Protein AF-A0A951K7J9-F1 (afdb_monomer)

Mean predicted aligned error: 12.43 Å

pLDDT: mean 80.99, std 15.05, range [50.03, 98.56]

Nearest PDB structures (foldseek):
  1fnj-assembly1_A  TM=4.658E-01  e=1.181E+00  Bacillus subtilis
  8c8w-assembly1_A  TM=3.234E-01  e=4.940E+00  Priestia megaterium
  3lyb-assembly1_B  TM=4.086E-01  e=9.521E+00  Klebsiella pneumoniae subsp. pneumoniae NTUH-K2044

Solvent-accessible surface area (backbone atoms only — not comparable to full-atom values): 12895 Å² total; per-residue (Å²): 123,82,70,84,75,58,68,72,57,51,58,49,50,75,43,50,90,77,49,52,76,68,55,50,40,48,53,55,34,52,46,40,74,63,44,50,49,75,66,64,48,40,76,70,41,97,60,61,68,69,58,52,50,62,62,41,67,84,67,80,75,52,72,66,37,52,51,52,43,56,71,58,47,68,76,65,75,66,79,55,71,62,60,60,50,50,49,50,53,47,51,52,47,51,53,55,56,73,61,52,59,61,51,73,46,57,52,57,66,62,52,36,50,49,53,51,51,44,39,75,68,65,51,78,63,91,80,62,53,43,40,37,37,38,42,30,80,65,94,66,82,60,89,72,63,65,31,68,73,49,75,43,63,77,87,31,59,78,48,77,50,68,59,72,89,79,84,86,64,88,81,78,87,45,96,70,10,42,33,34,41,36,50,68,84,57,100,52,45,68,58,46,50,50,53,50,51,52,53,52,50,62,75,66,52,73,73,88,80,72,87,124

Foldseek 3Di:
DQQDDPPVLVVLLVCQVVDDPVSVLVSLQSSVQSLDDLVRSCVSHVDDSVVSCVSNVPPDHDPVSVVVCVVPPPCPPPPPPVVVVVVVVVVVVVVVVVLWPKDKDLDLVVLLVVVVVCCVQPHVDPPWLWAWEFEAQPPDDDQPPSCVSNVHDSRSHDDYDYDYPDPPDDDPHRVGGMIMTTTDGDPCRVVSVVVVVVVVCVVPPPPPPPPD

Structure (mmCIF, N/CA/C/O backbone):
data_AF-A0A951K7J9-F1
#
_entry.id   AF-A0A951K7J9-F1
#
loop_
_atom_site.group_PDB
_atom_site.id
_atom_site.type_symbol
_atom_site.label_atom_id
_atom_site.label_alt_id
_atom_site.label_comp_id
_atom_site.label_asym_id
_atom_site.label_entity_id
_atom_site.label_seq_id
_atom_site.pdbx_PDB_ins_code
_atom_site.Cartn_x
_atom_site.Cartn_y
_atom_site.Cartn_z
_atom_site.occupancy
_atom_site.B_iso_or_equiv
_atom_site.auth_seq_id
_atom_site.auth_comp_id
_atom_site.auth_asym_id
_atom_site.auth_atom_id
_atom_site.pdbx_PDB_model_num
ATOM 1 N N . MET A 1 1 ? -26.788 10.519 15.829 1.00 85.50 1 MET A N 1
ATOM 2 C CA . MET A 1 1 ? -26.167 11.039 17.060 1.00 85.50 1 MET A CA 1
ATOM 3 C C . MET A 1 1 ? -24.917 10.227 17.355 1.00 85.50 1 MET A C 1
ATOM 5 O O . MET A 1 1 ? -24.951 9.011 17.159 1.00 85.50 1 MET A O 1
ATOM 9 N N . ARG A 1 2 ? -23.816 10.895 17.704 1.00 91.62 2 ARG A N 1
ATOM 10 C CA . ARG A 1 2 ? -22.570 10.252 18.141 1.00 91.62 2 ARG A CA 1
ATOM 11 C C . ARG A 1 2 ? -22.800 9.657 19.540 1.00 91.62 2 ARG A C 1
ATOM 13 O O . ARG A 1 2 ? -23.500 10.309 20.309 1.00 91.62 2 ARG A O 1
ATOM 20 N N . PRO A 1 3 ? -22.282 8.460 19.869 1.00 95.56 3 PRO A N 1
ATOM 21 C CA . PRO A 1 3 ? -22.349 7.959 21.240 1.00 95.56 3 PRO A CA 1
ATOM 22 C C . PRO A 1 3 ? -21.554 8.891 22.157 1.00 95.56 3 PRO A C 1
ATOM 24 O O . PRO A 1 3 ? -20.468 9.326 21.768 1.00 95.56 3 PRO A O 1
ATOM 27 N N . GLU A 1 4 ? -22.063 9.183 23.348 1.00 97.50 4 GLU A N 1
ATOM 28 C CA . GLU A 1 4 ? -21.303 9.938 24.344 1.00 97.50 4 GLU A CA 1
ATOM 29 C C . GLU A 1 4 ? -20.137 9.089 24.861 1.00 97.50 4 GLU A C 1
ATOM 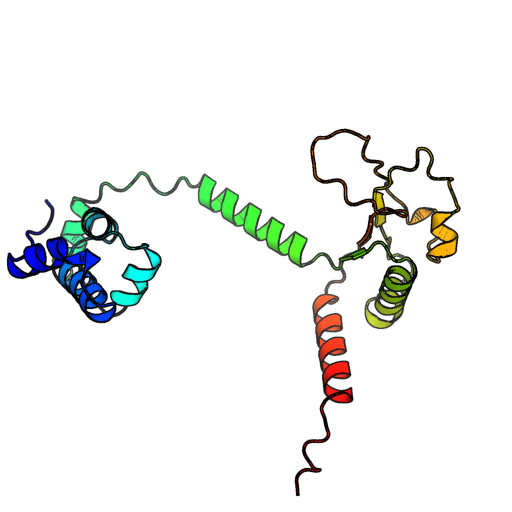31 O O . GLU A 1 4 ? -20.258 7.873 25.038 1.00 97.50 4 GLU A O 1
ATOM 36 N N . ALA A 1 5 ? -18.974 9.720 25.009 1.00 97.38 5 ALA A N 1
ATOM 37 C CA . ALA A 1 5 ? -17.807 9.081 25.596 1.00 97.38 5 ALA A CA 1
ATOM 38 C C . ALA A 1 5 ? -17.832 9.300 27.117 1.00 97.38 5 ALA A C 1
ATOM 40 O O . ALA A 1 5 ? -18.128 10.417 27.543 1.00 97.38 5 ALA A O 1
ATOM 41 N N . PRO A 1 6 ? -17.504 8.279 27.923 1.00 97.94 6 PRO A N 1
ATOM 42 C CA . PRO A 1 6 ? -17.323 8.448 29.359 1.00 97.94 6 PRO A CA 1
ATOM 43 C C . PRO A 1 6 ? -16.247 9.504 29.689 1.00 97.94 6 PRO A C 1
ATOM 45 O O . PRO A 1 6 ? -15.291 9.630 28.912 1.00 97.94 6 PRO A O 1
ATOM 48 N N . PRO A 1 7 ? -16.355 10.234 30.816 1.00 97.94 7 PRO A N 1
ATOM 49 C CA . PRO A 1 7 ? -15.405 11.286 31.196 1.00 97.94 7 PRO A CA 1
ATOM 50 C C . PRO A 1 7 ? -13.942 10.829 31.198 1.00 97.94 7 PRO A C 1
ATOM 52 O O . PRO A 1 7 ? -13.084 11.497 30.633 1.00 97.94 7 PRO A O 1
ATOM 55 N N . GLU A 1 8 ? -13.659 9.631 31.708 1.00 97.81 8 GLU A N 1
ATOM 56 C CA . GLU A 1 8 ? -12.306 9.073 31.756 1.00 97.81 8 GLU A CA 1
ATOM 57 C C . GLU A 1 8 ? -11.680 8.890 30.364 1.00 97.81 8 GLU A C 1
ATOM 59 O O . GLU A 1 8 ? -10.461 8.975 30.185 1.00 97.81 8 GLU A O 1
ATOM 64 N N . LEU A 1 9 ? -12.516 8.652 29.349 1.00 97.88 9 LEU A N 1
ATOM 65 C CA . LEU A 1 9 ? -12.076 8.514 27.969 1.00 97.88 9 LEU A CA 1
ATOM 66 C C . LEU A 1 9 ? -11.835 9.882 27.326 1.00 97.88 9 LEU A C 1
ATOM 68 O O . LEU A 1 9 ? -10.935 10.000 26.496 1.00 97.88 9 LEU A O 1
ATOM 72 N N . LEU A 1 10 ? -12.600 10.904 27.721 1.00 97.81 10 LEU A N 1
ATOM 73 C CA . LEU A 1 10 ? -12.364 12.291 27.316 1.00 97.81 10 LEU A CA 1
ATOM 74 C C . LEU A 1 10 ? -11.025 12.791 27.875 1.00 97.81 10 LEU A C 1
ATOM 76 O O . LEU A 1 10 ? -10.190 13.245 27.095 1.00 97.81 10 LEU A O 1
ATOM 80 N N . ASP A 1 11 ? -10.748 12.557 29.159 1.00 97.69 11 ASP A N 1
ATOM 81 C CA . ASP A 1 11 ? -9.464 12.897 29.791 1.00 97.69 11 ASP A CA 1
ATOM 82 C C . ASP A 1 11 ? -8.273 12.202 29.104 1.00 97.69 11 ASP A C 1
ATOM 84 O O . ASP A 1 11 ? -7.165 12.740 28.996 1.00 97.69 11 ASP A O 1
ATOM 88 N N . ALA A 1 12 ? -8.470 10.965 28.635 1.00 97.94 12 ALA A N 1
ATOM 89 C CA . ALA A 1 12 ? -7.452 10.238 27.881 1.00 97.94 12 ALA A CA 1
ATOM 90 C C . ALA A 1 12 ? -7.243 10.817 26.469 1.00 97.94 12 ALA A C 1
ATOM 92 O O . ALA A 1 12 ? -6.109 10.860 25.984 1.00 97.94 12 ALA A O 1
ATOM 93 N N . ILE A 1 13 ? -8.309 11.279 25.808 1.00 97.88 13 ILE A N 1
ATOM 94 C CA . ILE A 1 13 ? -8.232 11.966 24.509 1.00 97.88 13 ILE A CA 1
ATOM 95 C C . ILE A 1 13 ? -7.491 13.299 24.652 1.00 97.88 13 ILE A C 1
ATOM 97 O O . ILE A 1 13 ? -6.624 13.597 23.832 1.00 97.88 13 ILE A O 1
ATOM 101 N N . GLU A 1 14 ? -7.757 14.071 25.704 1.00 98.00 14 GLU A N 1
ATOM 102 C CA . GLU A 1 14 ? -7.061 15.339 25.961 1.00 98.00 14 GLU A CA 1
ATOM 103 C C . GLU A 1 14 ? -5.554 15.135 26.168 1.00 98.00 14 GLU A C 1
ATOM 105 O O . GLU A 1 14 ? -4.728 15.889 25.651 1.00 98.00 14 GLU A O 1
ATOM 110 N N . ARG A 1 15 ? -5.170 14.044 26.838 1.00 97.69 15 ARG A N 1
ATOM 111 C CA . ARG A 1 15 ? -3.764 13.681 27.083 1.00 97.69 15 ARG A CA 1
ATOM 112 C C . ARG A 1 15 ? -3.112 12.887 25.945 1.00 97.69 15 ARG A C 1
ATOM 114 O O . ARG A 1 15 ? -2.007 12.371 26.114 1.00 97.69 15 ARG A O 1
ATOM 121 N N . TRP A 1 16 ? -3.729 12.802 24.765 1.00 97.75 16 TRP A N 1
ATOM 122 C CA . TRP A 1 16 ? -3.286 11.938 23.658 1.00 97.75 16 TRP A CA 1
ATOM 123 C C . TRP A 1 16 ? -1.789 12.040 23.310 1.00 97.75 16 TRP A C 1
ATOM 125 O O . TRP A 1 16 ? -1.134 11.031 23.015 1.00 97.75 16 TRP A O 1
ATOM 135 N N . ALA A 1 17 ? -1.233 13.254 23.346 1.00 97.62 17 ALA A N 1
ATOM 136 C CA . ALA A 1 17 ? 0.157 13.524 22.985 1.00 97.62 17 ALA A CA 1
ATOM 137 C C . ALA A 1 17 ? 1.170 12.825 23.908 1.00 97.62 17 ALA A C 1
ATOM 139 O O . ALA A 1 17 ? 2.217 12.397 23.423 1.00 97.62 17 ALA A O 1
ATOM 140 N N . VAL A 1 18 ? 0.838 12.645 25.189 1.00 97.88 18 VAL A N 1
ATOM 141 C CA . VAL A 1 18 ? 1.732 12.040 26.193 1.00 97.88 18 VAL A CA 1
ATOM 142 C C . VAL A 1 18 ? 1.479 10.548 26.408 1.00 97.88 18 VAL A C 1
ATOM 144 O O . VAL A 1 18 ? 2.311 9.874 27.006 1.00 97.88 18 VAL A O 1
ATOM 147 N N . LEU A 1 19 ? 0.370 10.014 25.887 1.00 97.81 19 LEU A N 1
ATOM 148 C CA . LEU A 1 19 ? 0.066 8.588 25.978 1.00 97.81 19 LEU A CA 1
ATOM 149 C C . LEU A 1 19 ? 1.100 7.736 25.232 1.00 97.81 19 LEU A C 1
ATOM 151 O O . LEU A 1 19 ? 1.482 8.025 24.090 1.00 97.81 19 LEU A O 1
ATOM 155 N N . SER A 1 20 ? 1.473 6.618 25.847 1.00 98.12 20 SER A N 1
ATOM 156 C CA . SER A 1 20 ? 2.253 5.558 25.220 1.00 98.12 20 SER A CA 1
ATOM 157 C C . SER A 1 20 ? 1.501 4.933 24.040 1.00 98.12 20 SER A C 1
ATOM 159 O O . SER A 1 20 ? 0.283 5.050 23.878 1.00 98.12 20 SER A O 1
ATOM 161 N N . ARG A 1 21 ? 2.222 4.186 23.197 1.00 97.44 21 ARG A N 1
ATOM 162 C CA . ARG A 1 21 ? 1.617 3.482 22.055 1.00 97.44 21 ARG A CA 1
ATOM 163 C C . ARG A 1 21 ? 0.504 2.511 22.478 1.00 97.44 21 ARG A C 1
ATOM 165 O O . ARG A 1 21 ? -0.459 2.357 21.728 1.00 97.44 21 ARG A O 1
ATOM 172 N N . SER A 1 22 ? 0.650 1.851 23.630 1.00 97.88 22 SER A N 1
ATOM 173 C CA . SER A 1 22 ? -0.336 0.886 24.133 1.00 97.88 22 SER A CA 1
ATOM 174 C C . SER A 1 22 ? -1.603 1.588 24.625 1.00 97.88 22 SER A C 1
ATOM 176 O O . SER A 1 22 ? -2.702 1.223 24.216 1.00 97.88 22 SER A O 1
ATOM 178 N N . GLU A 1 23 ? -1.456 2.662 25.403 1.00 98.19 23 GLU A N 1
ATOM 179 C CA . GLU A 1 23 ? -2.586 3.465 25.894 1.00 98.19 23 GLU A CA 1
ATOM 180 C C . GLU A 1 23 ? -3.369 4.096 24.740 1.00 98.19 23 GLU A C 1
ATOM 182 O O . GLU A 1 23 ? -4.596 4.027 24.702 1.00 98.19 23 GLU A O 1
ATOM 187 N N . ARG A 1 24 ? -2.666 4.618 23.726 1.00 98.44 24 ARG A N 1
ATOM 188 C CA . ARG A 1 24 ? -3.292 5.117 22.492 1.00 98.44 24 ARG A CA 1
ATOM 189 C C . ARG A 1 24 ? -4.133 4.051 21.793 1.00 98.44 24 ARG A C 1
ATOM 191 O O . ARG A 1 24 ? -5.222 4.347 21.296 1.00 98.44 24 ARG A O 1
ATOM 198 N N . ALA A 1 25 ? -3.629 2.816 21.744 1.00 98.31 25 ALA A N 1
ATOM 199 C CA . ALA A 1 25 ? -4.376 1.704 21.178 1.00 98.31 25 ALA A CA 1
ATOM 200 C C . ALA A 1 25 ? -5.637 1.411 21.994 1.00 98.31 25 ALA A C 1
ATOM 202 O O . ALA A 1 25 ? -6.698 1.208 21.402 1.00 98.31 25 ALA A O 1
ATOM 203 N N . GLU A 1 26 ? -5.547 1.447 23.324 1.00 98.31 26 GLU A N 1
ATOM 204 C CA . GLU A 1 26 ? -6.689 1.178 24.193 1.00 98.31 26 GLU A CA 1
ATOM 205 C C . GLU A 1 26 ? -7.771 2.256 24.107 1.00 98.31 26 GLU A C 1
ATOM 207 O O . GLU A 1 26 ? -8.940 1.910 23.974 1.00 98.31 26 GLU A O 1
ATOM 212 N N . VAL A 1 27 ? -7.405 3.539 24.029 1.00 98.50 27 VAL A N 1
ATOM 213 C CA . VAL A 1 27 ? -8.360 4.633 23.760 1.00 98.50 27 VAL A CA 1
ATOM 214 C C . VAL A 1 27 ? -9.104 4.395 22.442 1.00 98.50 27 VAL A C 1
ATOM 216 O O . VAL A 1 27 ? -10.334 4.462 22.384 1.00 98.50 27 VAL A O 1
ATOM 219 N N . GLY A 1 28 ? -8.380 4.037 21.375 1.00 98.31 28 GLY A N 1
ATOM 220 C CA . GLY A 1 28 ? -8.991 3.711 20.084 1.00 98.31 28 GLY A CA 1
ATOM 221 C C . GLY A 1 28 ? -9.949 2.514 20.156 1.00 98.31 28 GLY A C 1
ATOM 222 O O . GLY A 1 28 ? -11.027 2.545 19.555 1.00 98.31 28 GLY A O 1
ATOM 223 N N . ARG A 1 29 ? -9.587 1.471 20.914 1.00 98.56 29 ARG A N 1
ATOM 224 C CA . ARG A 1 29 ? -10.440 0.296 21.151 1.00 98.56 29 ARG A CA 1
ATOM 225 C C . ARG A 1 29 ? -11.673 0.642 21.980 1.00 98.56 29 ARG A C 1
ATOM 227 O O . ARG A 1 29 ? -12.766 0.218 21.612 1.00 98.56 29 ARG A O 1
ATOM 234 N N . ALA A 1 30 ? -11.522 1.423 23.046 1.00 98.38 30 ALA A N 1
ATOM 235 C CA . ALA A 1 30 ? -12.613 1.866 23.906 1.00 98.38 30 ALA A CA 1
ATOM 236 C C . ALA A 1 30 ? -13.659 2.657 23.108 1.00 98.38 30 ALA A C 1
ATOM 238 O O . ALA A 1 30 ? -14.828 2.272 23.082 1.00 98.38 30 ALA A O 1
ATOM 239 N N . LEU A 1 31 ? -13.232 3.658 22.328 1.00 98.31 31 LEU A N 1
ATOM 240 C CA . LEU A 1 31 ? -14.126 4.404 21.433 1.00 98.31 31 LEU A CA 1
ATOM 241 C C . LEU A 1 31 ? -14.840 3.482 20.438 1.00 98.31 31 LEU A C 1
ATOM 243 O O . LEU A 1 31 ? -16.033 3.631 20.161 1.00 98.31 31 LEU A O 1
ATOM 247 N N . ARG A 1 32 ? -14.130 2.480 19.910 1.00 98.31 32 ARG A N 1
ATOM 248 C CA . ARG A 1 32 ? -14.739 1.512 19.002 1.00 98.31 32 ARG A CA 1
ATOM 249 C C . ARG A 1 32 ? -15.789 0.642 19.695 1.00 98.31 32 ARG A C 1
ATOM 251 O O . ARG A 1 32 ? -16.834 0.415 19.087 1.00 98.31 32 ARG A O 1
ATOM 258 N N . ARG A 1 33 ? -15.550 0.188 20.930 1.00 98.25 33 ARG A N 1
ATOM 259 C CA . ARG A 1 33 ? -16.518 -0.584 21.737 1.00 98.25 33 ARG A CA 1
ATOM 260 C C . ARG A 1 33 ? -17.778 0.221 22.056 1.00 98.25 33 ARG A C 1
ATOM 262 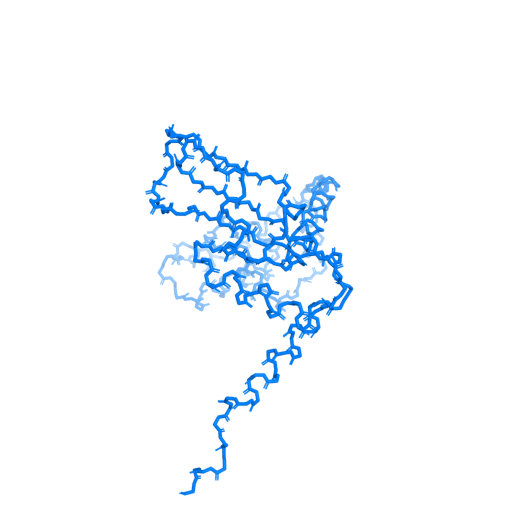O O . ARG A 1 33 ? -18.847 -0.372 22.110 1.00 98.25 33 ARG A O 1
ATOM 269 N N . LEU A 1 34 ? -17.682 1.549 22.153 1.00 97.94 34 LEU A N 1
ATOM 270 C CA . LEU A 1 34 ? -18.835 2.459 22.269 1.00 97.94 34 LEU A CA 1
ATOM 271 C C . LEU A 1 34 ? -19.628 2.615 20.958 1.00 97.94 34 LEU A C 1
ATOM 273 O O . LEU A 1 34 ? -20.643 3.305 20.907 1.00 97.94 34 LEU A O 1
ATOM 277 N N . GLY A 1 35 ? -19.178 1.994 19.865 1.00 97.94 35 GLY A N 1
ATOM 278 C CA . GLY A 1 35 ? -19.852 2.050 18.574 1.00 97.94 35 GLY A CA 1
ATOM 279 C C . GLY A 1 35 ? -19.477 3.264 17.729 1.00 97.94 35 GLY A C 1
ATOM 280 O O . GLY A 1 35 ? -20.223 3.601 16.809 1.00 97.94 35 GLY A O 1
ATOM 281 N N . TRP A 1 36 ? -18.342 3.920 17.990 1.00 98.06 36 TRP A N 1
ATOM 282 C CA . TRP A 1 36 ? -17.834 4.995 17.133 1.00 98.06 36 TRP A CA 1
ATOM 283 C C . TRP A 1 36 ? -17.289 4.435 15.810 1.00 98.06 36 TRP A C 1
ATOM 285 O O . TRP A 1 36 ? -16.725 3.337 15.742 1.00 98.06 36 TRP A O 1
ATOM 295 N N . THR A 1 37 ? -17.454 5.181 14.722 1.00 97.19 37 THR A N 1
ATOM 296 C CA . THR A 1 37 ? -16.858 4.879 13.416 1.00 97.19 37 THR A CA 1
ATOM 297 C C . THR A 1 37 ? -15.387 5.280 13.386 1.00 97.19 37 THR A C 1
ATOM 299 O O . THR A 1 37 ? -14.951 6.161 14.117 1.00 97.19 37 THR A O 1
ATOM 302 N N . TYR A 1 38 ? -14.598 4.698 12.480 1.00 97.62 38 TYR A N 1
ATOM 303 C CA . TYR A 1 38 ? -13.207 5.134 12.306 1.00 97.62 38 TYR A CA 1
ATOM 304 C C . TYR A 1 38 ? -13.077 6.596 11.857 1.00 97.62 38 TYR A C 1
ATOM 306 O O . TYR A 1 38 ? -12.021 7.178 12.057 1.00 97.62 38 TYR A O 1
ATOM 314 N N . GLY A 1 39 ? -14.101 7.175 11.220 1.00 95.88 39 GLY A N 1
ATOM 315 C CA . GLY A 1 39 ? -14.122 8.605 10.897 1.00 95.88 39 GLY A CA 1
ATOM 316 C C . GLY A 1 39 ? -14.228 9.441 12.168 1.00 95.88 39 GLY A C 1
ATOM 317 O O . GLY A 1 39 ? -13.311 10.193 12.469 1.00 95.88 39 GLY A O 1
ATOM 318 N N . GLU A 1 40 ? -15.267 9.180 12.965 1.00 96.88 40 GLU A N 1
ATOM 319 C CA . GLU A 1 40 ? -15.512 9.854 14.249 1.00 96.88 40 GLU A CA 1
ATOM 320 C C . GLU A 1 40 ? -14.329 9.700 15.217 1.00 96.88 40 GLU A C 1
ATOM 322 O O . GLU A 1 40 ? -13.980 10.637 15.922 1.00 96.88 40 GLU A O 1
ATOM 327 N N . ILE A 1 41 ? -13.678 8.533 15.262 1.00 98.12 41 ILE A N 1
ATOM 328 C CA . ILE A 1 41 ? -12.489 8.334 16.105 1.00 98.12 41 ILE A CA 1
ATOM 329 C C . ILE A 1 41 ? -11.330 9.223 15.626 1.00 98.12 41 ILE A C 1
ATOM 331 O O . ILE A 1 41 ? -10.651 9.839 16.436 1.00 98.12 41 ILE A O 1
ATOM 335 N N . ARG A 1 42 ? -11.110 9.339 14.311 1.00 97.81 42 ARG A N 1
ATOM 336 C CA . ARG A 1 42 ? -10.018 10.158 13.753 1.00 97.81 42 ARG A CA 1
ATOM 337 C C . ARG A 1 42 ? -10.212 11.657 13.934 1.00 97.81 42 ARG A C 1
ATOM 339 O O . ARG A 1 42 ? -9.235 12.392 13.862 1.00 97.81 42 ARG A O 1
ATOM 346 N N . GLU A 1 43 ? -11.450 12.096 14.112 1.00 96.88 43 GLU A N 1
ATOM 347 C CA . GLU A 1 43 ? -11.760 13.495 14.411 1.00 96.88 43 GLU A CA 1
ATOM 348 C C . GLU A 1 43 ? -11.305 13.891 15.818 1.00 96.88 43 GLU A C 1
ATOM 350 O O . GLU A 1 43 ? -10.984 15.053 16.031 1.00 96.88 43 GLU A O 1
ATOM 355 N N . VAL A 1 44 ? -11.251 12.942 16.764 1.00 97.75 44 VAL A N 1
ATOM 356 C CA . VAL A 1 44 ? -10.825 13.214 18.151 1.00 97.75 44 VAL A CA 1
ATOM 357 C C . VAL A 1 44 ? -9.394 12.788 18.442 1.00 97.75 44 VAL A C 1
ATOM 359 O O . VAL A 1 44 ? -8.737 13.409 19.266 1.00 97.75 44 VAL A O 1
ATOM 362 N N . ILE A 1 45 ? -8.885 11.753 17.767 1.00 97.44 45 ILE A N 1
ATOM 363 C CA . ILE A 1 45 ? -7.505 11.294 17.935 1.00 97.44 45 ILE A CA 1
ATOM 364 C C . ILE A 1 45 ? -6.769 11.290 16.595 1.00 97.44 45 ILE A C 1
ATOM 366 O O . ILE A 1 45 ? -7.197 10.676 15.614 1.00 97.44 45 ILE A O 1
ATOM 370 N N . ALA A 1 46 ? -5.622 11.969 16.547 1.00 96.62 46 ALA A N 1
ATOM 371 C CA . ALA A 1 46 ? -4.820 12.129 15.337 1.00 96.62 46 ALA A CA 1
ATOM 372 C C . ALA A 1 46 ? -4.069 10.831 14.987 1.00 96.62 46 ALA A C 1
ATOM 374 O O . ALA A 1 46 ? -2.885 10.665 15.286 1.00 96.62 46 ALA A O 1
ATOM 375 N N . VAL A 1 47 ? -4.767 9.882 14.357 1.00 97.56 47 VAL A N 1
ATOM 376 C CA . VAL A 1 47 ? -4.210 8.580 13.970 1.00 97.56 47 VAL A CA 1
ATOM 377 C C . VAL A 1 47 ? -4.618 8.179 12.538 1.00 97.56 47 VAL A C 1
ATOM 379 O O . VAL A 1 47 ? -5.752 8.424 12.104 1.00 97.56 47 VAL A O 1
ATOM 382 N N . PRO A 1 48 ? -3.725 7.547 11.749 1.00 97.81 48 PRO A N 1
ATOM 383 C CA . PRO A 1 48 ? -4.093 7.012 10.442 1.00 97.81 48 PRO A CA 1
ATOM 384 C C . PRO A 1 48 ? -5.165 5.918 10.538 1.00 97.81 48 PRO A C 1
ATOM 386 O O . PRO A 1 48 ? -5.140 5.062 11.423 1.00 97.81 48 PRO A O 1
ATOM 389 N N . LYS A 1 49 ? -6.079 5.876 9.558 1.00 97.19 49 LYS A N 1
ATOM 390 C CA . LYS A 1 49 ? -7.166 4.879 9.504 1.00 97.19 49 LYS A CA 1
ATOM 391 C C . LYS A 1 49 ? -6.659 3.429 9.532 1.00 97.19 49 LYS A C 1
ATOM 393 O O . LYS A 1 49 ? -7.290 2.587 10.161 1.00 97.19 49 LYS A O 1
ATOM 398 N N . GLY A 1 50 ? -5.540 3.139 8.860 1.00 96.06 50 GLY A N 1
ATOM 399 C CA . GLY A 1 50 ? -4.948 1.794 8.836 1.00 96.06 50 GLY A CA 1
ATOM 400 C C . GLY A 1 50 ? -4.528 1.309 10.225 1.00 96.06 50 GLY A C 1
ATOM 401 O O . GLY A 1 50 ? -4.771 0.159 10.576 1.00 96.06 50 GLY A O 1
ATOM 402 N N . THR A 1 51 ? -3.996 2.213 11.049 1.00 97.94 51 THR A N 1
ATOM 403 C CA . THR A 1 51 ? -3.606 1.924 12.431 1.00 97.94 51 THR A CA 1
ATOM 404 C C . THR A 1 51 ? -4.823 1.595 13.300 1.00 97.94 51 THR A C 1
ATOM 406 O O . THR A 1 51 ? -4.813 0.575 13.985 1.00 97.94 51 THR A O 1
ATOM 409 N N . LEU A 1 52 ? -5.909 2.379 13.208 1.00 98.31 52 LEU A N 1
ATOM 410 C CA . LEU A 1 52 ? -7.169 2.076 13.908 1.00 98.31 52 LEU A CA 1
ATOM 411 C C . LEU A 1 52 ? -7.766 0.734 13.487 1.00 98.31 52 LEU A C 1
ATOM 413 O O . LEU A 1 52 ? -8.239 -0.019 14.336 1.00 98.31 52 LEU A O 1
ATOM 417 N N . ALA A 1 53 ? -7.735 0.427 12.188 1.00 97.56 53 ALA A N 1
ATOM 418 C CA . ALA A 1 53 ? -8.204 -0.857 11.677 1.00 97.56 53 ALA A CA 1
ATOM 419 C C . ALA A 1 53 ? -7.401 -2.024 12.276 1.00 97.56 53 ALA A C 1
ATOM 421 O O . ALA A 1 53 ? -7.990 -3.040 12.633 1.00 97.56 53 ALA A O 1
ATOM 422 N N . GLY A 1 54 ? -6.085 -1.850 12.446 1.00 97.94 54 GLY A N 1
ATOM 423 C CA . GLY A 1 54 ? -5.230 -2.807 13.147 1.00 97.94 54 GLY A CA 1
ATOM 424 C C . GLY A 1 54 ? -5.617 -2.980 14.618 1.00 97.94 54 GLY A C 1
ATOM 425 O O . GLY A 1 54 ? -5.848 -4.101 15.058 1.00 97.94 54 GLY A O 1
ATOM 426 N N . TRP A 1 55 ? -5.750 -1.885 15.374 1.00 98.38 55 TRP A N 1
ATOM 427 C CA . TRP A 1 55 ? -6.089 -1.934 16.806 1.00 98.38 55 TRP A CA 1
ATOM 428 C C . TRP A 1 55 ? -7.470 -2.522 17.094 1.00 98.38 55 TRP A C 1
ATOM 430 O O . TRP A 1 55 ? -7.655 -3.191 18.109 1.00 98.38 55 TRP A O 1
ATOM 440 N N . CYS A 1 56 ? -8.430 -2.266 16.206 1.00 98.25 56 CYS A N 1
ATOM 441 C CA . CYS A 1 56 ? -9.834 -2.626 16.376 1.00 98.25 56 CYS A CA 1
ATOM 442 C C . CYS A 1 56 ? -10.233 -3.922 15.656 1.00 98.25 56 CYS A C 1
ATOM 444 O O . CYS A 1 56 ? -11.429 -4.190 15.542 1.00 98.25 56 CYS A O 1
ATOM 446 N N . ARG A 1 57 ? -9.273 -4.695 15.127 1.00 97.88 57 ARG A N 1
ATOM 447 C CA . ARG A 1 57 ? -9.539 -5.872 14.279 1.00 97.88 57 ARG A CA 1
ATOM 448 C C . ARG A 1 57 ? -10.433 -6.916 14.955 1.00 97.88 57 ARG A C 1
ATOM 450 O O . ARG A 1 57 ? -11.239 -7.548 14.282 1.00 97.88 57 ARG A O 1
ATOM 457 N N . GLU A 1 58 ? -10.293 -7.080 16.265 1.00 97.94 58 GLU A N 1
ATOM 458 C CA . GLU A 1 58 ? -10.976 -8.117 17.050 1.00 97.94 58 GLU A CA 1
ATOM 459 C C . GLU A 1 58 ? -12.282 -7.631 17.699 1.00 97.94 58 GLU A C 1
ATOM 461 O O . GLU A 1 58 ? -13.049 -8.429 18.234 1.00 97.94 58 GLU A O 1
ATOM 466 N N . ILE A 1 59 ? -12.579 -6.328 17.631 1.00 97.94 59 ILE A N 1
ATOM 467 C CA . ILE A 1 59 ? -13.761 -5.751 18.278 1.00 97.94 59 ILE A CA 1
ATOM 468 C C . ILE A 1 59 ? -14.992 -5.999 17.411 1.00 97.94 59 ILE A C 1
ATOM 470 O O . ILE A 1 59 ? -15.156 -5.405 16.340 1.00 97.94 59 ILE A O 1
ATOM 474 N N . ARG A 1 60 ? -15.895 -6.845 17.911 1.00 97.94 60 ARG A N 1
ATOM 475 C CA . ARG A 1 60 ? -17.221 -7.054 17.324 1.00 97.94 60 ARG A CA 1
ATOM 476 C C . ARG A 1 60 ? -18.176 -5.977 17.830 1.00 97.94 60 ARG A C 1
ATOM 478 O O . ARG A 1 60 ? -18.306 -5.781 19.032 1.00 97.94 60 ARG A O 1
ATOM 485 N N . LEU A 1 61 ? -18.833 -5.284 16.904 1.00 97.69 61 LEU A N 1
ATOM 486 C CA . LEU A 1 61 ? -19.912 -4.359 17.240 1.00 97.69 61 LEU A CA 1
ATOM 487 C C . LEU A 1 61 ? -21.228 -5.110 17.416 1.00 97.69 61 LEU A C 1
ATOM 489 O O . LEU A 1 61 ? -21.480 -6.089 16.709 1.00 97.69 61 LEU A O 1
ATOM 493 N N . THR A 1 62 ? -22.092 -4.602 18.287 1.00 97.88 62 THR A N 1
ATOM 494 C CA . THR A 1 62 ? -23.457 -5.117 18.424 1.00 97.88 62 THR A CA 1
ATOM 495 C C . THR A 1 62 ? -24.312 -4.741 17.207 1.00 97.88 62 THR A C 1
ATOM 497 O O . THR A 1 62 ? -24.016 -3.786 16.477 1.00 97.88 62 THR A O 1
ATOM 500 N N . GLY A 1 63 ? -25.404 -5.478 16.978 1.00 96.62 63 GLY A N 1
ATOM 501 C CA . GLY A 1 63 ? -26.349 -5.175 15.895 1.00 96.62 63 GLY A CA 1
ATOM 502 C C . GLY A 1 63 ? -26.924 -3.756 15.993 1.00 96.62 63 GLY A C 1
ATOM 503 O O . GLY A 1 63 ? -27.015 -3.051 14.986 1.00 96.62 63 GLY A O 1
ATOM 504 N N . GLU A 1 64 ? -27.212 -3.298 17.212 1.00 97.06 64 GLU A N 1
ATOM 505 C CA . GLU A 1 64 ? -27.700 -1.944 17.497 1.00 97.06 64 GLU A CA 1
ATOM 506 C C . GLU A 1 64 ? -26.673 -0.868 17.147 1.00 97.06 64 GLU A C 1
ATOM 508 O O . GLU A 1 64 ? -27.013 0.126 16.502 1.00 97.06 64 GLU A O 1
ATOM 513 N N . GLN A 1 65 ? -25.401 -1.083 17.495 1.00 97.31 65 GLN A N 1
ATOM 514 C CA . GLN A 1 65 ? -24.312 -0.172 17.143 1.00 97.31 65 GLN A CA 1
ATOM 515 C C . GLN A 1 65 ? -24.124 -0.089 15.630 1.00 97.31 65 GLN A C 1
ATOM 517 O O . GLN A 1 65 ? -23.974 1.004 15.083 1.00 97.31 65 GLN A O 1
ATOM 522 N N . ILE A 1 66 ? -24.178 -1.227 14.930 1.00 96.19 66 ILE A N 1
ATOM 523 C CA . ILE A 1 66 ? -24.112 -1.269 13.465 1.00 96.19 66 ILE A CA 1
ATOM 524 C C . ILE A 1 66 ? -25.286 -0.492 12.861 1.00 96.19 66 ILE A C 1
ATOM 526 O O . ILE A 1 66 ? -25.082 0.310 11.948 1.00 96.19 66 ILE A O 1
ATOM 530 N N . ALA A 1 67 ? -26.503 -0.689 13.372 1.00 94.06 67 ALA A N 1
ATOM 531 C CA . ALA A 1 67 ? -27.683 0.036 12.917 1.00 94.06 67 ALA A CA 1
ATOM 532 C C . ALA A 1 67 ? -27.564 1.547 13.190 1.00 94.06 67 ALA A C 1
ATOM 534 O O . ALA A 1 67 ? -27.845 2.354 12.305 1.00 94.06 67 ALA A O 1
ATOM 535 N N . ALA A 1 68 ? -27.074 1.947 14.367 1.00 95.00 68 ALA A N 1
ATOM 536 C CA . ALA A 1 68 ? -26.839 3.344 14.722 1.00 95.00 68 ALA A CA 1
ATOM 537 C C . ALA A 1 68 ? -25.772 4.000 13.832 1.00 95.00 68 ALA A C 1
ATOM 539 O O . ALA A 1 68 ? -25.956 5.139 13.399 1.00 95.00 68 ALA A O 1
ATOM 540 N N . ILE A 1 69 ? -24.686 3.281 13.521 1.00 95.38 69 ILE A N 1
ATOM 541 C CA . ILE A 1 69 ? -23.655 3.719 12.572 1.00 95.38 69 ILE A CA 1
ATOM 542 C C . ILE A 1 69 ? -24.271 3.908 11.188 1.00 95.38 69 ILE A C 1
ATOM 544 O O . ILE A 1 69 ? -24.063 4.955 10.583 1.00 95.38 69 ILE A O 1
ATOM 548 N N . LYS A 1 70 ? -25.049 2.938 10.693 1.00 92.44 70 LYS A N 1
ATOM 549 C CA . LYS A 1 70 ? -25.705 3.021 9.378 1.00 92.44 70 LYS A CA 1
ATOM 550 C C . LYS A 1 70 ? -26.682 4.191 9.282 1.00 92.44 70 LYS A C 1
ATOM 552 O O . LYS A 1 70 ? -26.712 4.852 8.256 1.00 92.44 70 LYS A O 1
ATOM 557 N N . ARG A 1 71 ? -27.455 4.463 10.339 1.00 92.81 71 ARG A N 1
ATOM 558 C CA . ARG A 1 71 ? -28.415 5.580 10.366 1.00 92.81 71 ARG A CA 1
ATOM 559 C C . ARG A 1 71 ? -27.735 6.946 10.277 1.00 92.81 71 ARG A C 1
ATOM 561 O O . ARG A 1 71 ? -28.269 7.838 9.632 1.00 92.81 71 ARG A O 1
ATOM 568 N N . ARG A 1 72 ? -26.587 7.126 10.943 1.00 93.56 72 ARG A N 1
ATOM 569 C CA . ARG A 1 72 ? -25.902 8.433 11.018 1.00 93.56 72 ARG A CA 1
ATOM 570 C C . ARG A 1 72 ? -24.811 8.631 9.977 1.00 93.56 72 ARG A C 1
ATOM 572 O O . ARG A 1 72 ? -24.524 9.760 9.597 1.00 93.56 72 ARG A O 1
ATOM 579 N N . THR A 1 73 ? -24.199 7.545 9.517 1.00 90.81 73 THR A N 1
ATOM 580 C CA . THR A 1 73 ? -23.303 7.605 8.371 1.00 90.81 73 THR A CA 1
ATOM 581 C C . THR A 1 73 ? -24.212 7.751 7.170 1.00 90.81 73 THR A C 1
ATOM 583 O O . THR A 1 73 ? -24.701 6.750 6.652 1.00 90.81 73 THR A O 1
ATOM 586 N N . VAL A 1 74 ? -24.479 8.997 6.763 1.00 77.12 74 VAL A N 1
ATOM 587 C CA . VAL A 1 74 ? -25.099 9.276 5.466 1.00 77.12 74 VAL A CA 1
ATOM 588 C C . VAL A 1 74 ? -24.360 8.395 4.482 1.00 77.12 74 VAL A C 1
ATOM 590 O O . VAL A 1 74 ? -23.129 8.471 4.423 1.00 77.12 74 VAL A O 1
ATOM 593 N N . THR A 1 75 ? -25.075 7.497 3.805 1.00 61.59 75 THR A N 1
ATOM 594 C CA . THR A 1 75 ? -24.506 6.653 2.763 1.00 61.59 75 THR A CA 1
ATOM 595 C C . THR A 1 75 ? -23.841 7.620 1.801 1.00 61.59 75 THR A C 1
ATOM 597 O O . THR A 1 75 ? -24.532 8.248 1.001 1.00 61.59 75 THR A O 1
ATOM 600 N N . GLN A 1 76 ? -22.527 7.847 1.941 1.00 60.12 76 GLN A N 1
ATOM 601 C CA . GLN A 1 76 ? -21.792 8.676 1.003 1.00 60.12 76 GLN A CA 1
ATOM 602 C C . GLN A 1 76 ? -22.102 8.026 -0.330 1.00 60.12 76 GLN A C 1
ATOM 604 O O . GLN A 1 76 ? -21.777 6.845 -0.496 1.00 60.12 76 GLN A O 1
ATOM 609 N N . ARG A 1 77 ? -22.869 8.745 -1.173 1.00 51.78 77 ARG A N 1
ATOM 610 C CA . ARG A 1 77 ? -23.380 8.284 -2.470 1.00 51.78 77 ARG A CA 1
ATOM 611 C C . ARG A 1 77 ? -22.313 7.387 -3.058 1.00 51.78 77 ARG A C 1
ATOM 613 O O . ARG A 1 77 ? -21.192 7.862 -3.236 1.00 51.78 77 ARG A O 1
ATOM 620 N N . GLY A 1 78 ? -22.647 6.097 -3.171 1.00 60.22 78 GLY A N 1
ATOM 621 C CA . GLY A 1 78 ? -21.668 5.014 -3.214 1.00 60.22 78 GLY A CA 1
ATOM 622 C C . GLY A 1 78 ? -20.463 5.389 -4.058 1.00 60.22 78 GLY A C 1
ATOM 623 O O . GLY A 1 78 ? -20.664 5.914 -5.152 1.00 60.22 78 GLY A O 1
ATOM 624 N N . VAL A 1 79 ? -19.257 5.152 -3.516 1.00 56.06 79 VAL A N 1
ATOM 625 C CA . VAL A 1 79 ? -17.951 5.281 -4.188 1.00 56.06 79 VAL A CA 1
ATOM 626 C C . VAL A 1 79 ? -18.178 5.244 -5.698 1.00 56.06 79 VAL A C 1
ATOM 628 O O . VAL A 1 79 ? -18.543 4.166 -6.185 1.00 56.06 79 VAL A O 1
ATOM 631 N N . PRO A 1 80 ? -18.103 6.393 -6.410 1.00 58.88 80 PRO A N 1
ATOM 632 C CA . PRO A 1 80 ? -18.606 6.487 -7.774 1.00 58.88 80 PRO A CA 1
ATOM 633 C C . PRO A 1 80 ? -18.091 5.293 -8.561 1.00 58.88 80 PRO A C 1
ATOM 635 O O . PRO A 1 80 ? -16.886 5.032 -8.503 1.00 58.88 80 PRO A O 1
ATOM 638 N N . ARG A 1 81 ? -18.973 4.534 -9.234 1.00 58.25 81 ARG A N 1
ATOM 639 C CA . ARG A 1 81 ? -18.613 3.304 -9.983 1.00 58.25 81 ARG A CA 1
ATOM 640 C C . ARG A 1 81 ? -17.341 3.491 -10.826 1.00 58.25 81 ARG A C 1
ATOM 642 O O . ARG A 1 81 ? -16.556 2.561 -11.001 1.00 58.25 81 ARG A O 1
ATOM 649 N N . ASP A 1 82 ? -17.113 4.720 -11.278 1.00 69.38 82 ASP A N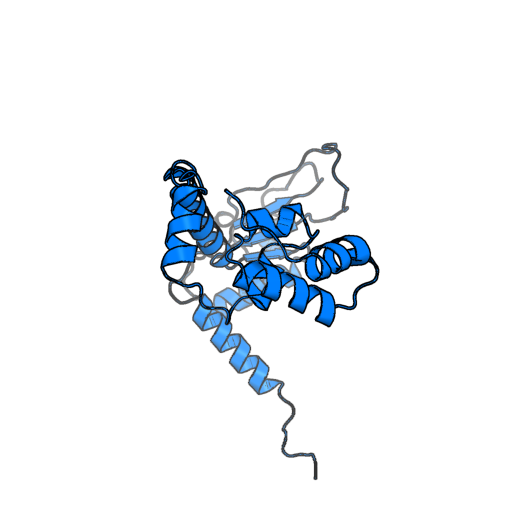 1
ATOM 650 C CA . ASP A 1 82 ? -15.948 5.152 -12.035 1.00 69.38 82 ASP A CA 1
ATOM 651 C C . ASP A 1 82 ? -14.598 5.030 -11.290 1.00 69.38 82 ASP A C 1
ATOM 653 O O . ASP A 1 82 ? -13.584 4.714 -11.900 1.00 69.38 82 ASP A O 1
ATOM 657 N N . THR A 1 83 ? -14.549 5.176 -9.964 1.00 72.88 83 THR A N 1
ATOM 658 C CA . THR A 1 83 ? -13.306 5.015 -9.177 1.00 72.88 83 THR A CA 1
ATOM 659 C C . THR A 1 83 ? -12.833 3.561 -9.114 1.00 72.88 83 THR A C 1
ATOM 661 O O . THR A 1 83 ? -11.637 3.300 -9.217 1.00 72.88 83 THR A O 1
ATOM 664 N N . GLN A 1 84 ? -13.753 2.595 -9.031 1.00 77.44 84 GLN A N 1
ATOM 665 C CA . GLN A 1 84 ? -13.415 1.171 -9.126 1.00 77.44 84 GLN A CA 1
ATOM 666 C C . GLN A 1 84 ? -13.006 0.794 -10.552 1.00 77.44 84 GLN A C 1
ATOM 668 O O . GLN A 1 84 ? -12.058 0.032 -10.728 1.00 77.44 84 GLN A O 1
ATOM 673 N N . ARG A 1 85 ? -13.661 1.362 -11.577 1.00 81.62 85 ARG A N 1
ATOM 674 C CA . ARG A 1 85 ? -13.254 1.197 -12.982 1.00 81.62 85 ARG A CA 1
ATOM 675 C C . ARG A 1 85 ? -11.842 1.737 -13.219 1.00 81.62 85 ARG A C 1
ATOM 677 O O . ARG A 1 85 ? -11.012 1.009 -13.754 1.00 81.62 85 ARG A O 1
ATOM 684 N N . LYS A 1 86 ? -11.553 2.962 -12.768 1.00 83.44 86 LYS A N 1
ATOM 685 C CA . LYS A 1 86 ? -10.222 3.589 -12.834 1.00 83.44 86 LYS A CA 1
ATOM 686 C C . LYS A 1 86 ? -9.178 2.769 -12.088 1.00 83.44 86 LYS A C 1
ATOM 688 O O . LYS A 1 86 ? -8.140 2.470 -12.662 1.00 83.44 86 LYS A O 1
ATOM 693 N N . ARG A 1 87 ? -9.482 2.310 -10.870 1.00 79.12 87 ARG A N 1
ATOM 694 C CA . ARG A 1 87 ? -8.575 1.455 -10.093 1.00 79.12 87 ARG A CA 1
ATOM 695 C C . ARG A 1 87 ? -8.317 0.112 -10.773 1.00 79.12 87 ARG A C 1
ATOM 697 O O . ARG A 1 87 ? -7.182 -0.339 -10.789 1.00 79.12 87 ARG A O 1
ATOM 704 N N . ARG A 1 88 ? -9.334 -0.526 -11.362 1.00 84.56 88 ARG A N 1
ATOM 705 C CA . ARG A 1 88 ? -9.153 -1.760 -12.147 1.00 84.56 88 ARG A CA 1
ATOM 706 C C . ARG A 1 88 ? -8.296 -1.508 -13.383 1.00 84.56 88 ARG A C 1
ATOM 708 O O . ARG A 1 88 ? -7.378 -2.277 -13.625 1.00 84.56 88 ARG A O 1
ATOM 715 N N . ALA A 1 89 ? -8.552 -0.430 -14.122 1.00 87.38 89 ALA A N 1
ATOM 716 C CA . ALA A 1 89 ? -7.743 -0.050 -15.277 1.00 87.38 89 ALA A CA 1
ATOM 717 C C . ALA A 1 89 ? -6.288 0.248 -14.880 1.00 87.38 89 ALA A C 1
ATOM 719 O O . ALA A 1 89 ? -5.362 -0.179 -15.561 1.00 87.38 89 ALA A O 1
ATOM 720 N N . GLU A 1 90 ? -6.077 0.917 -13.748 1.00 84.75 90 GLU A N 1
ATOM 721 C CA . GLU A 1 90 ? -4.752 1.190 -13.206 1.00 84.75 90 GLU A CA 1
ATOM 722 C C . GLU A 1 90 ? -4.046 -0.080 -12.733 1.00 84.75 90 GLU A C 1
ATOM 724 O O . GLU A 1 90 ? -2.881 -0.262 -13.056 1.00 84.75 90 GLU A O 1
ATOM 729 N N . ILE A 1 91 ? -4.737 -0.993 -12.045 1.00 78.19 91 ILE A N 1
ATOM 730 C CA . ILE A 1 91 ? -4.188 -2.306 -11.681 1.00 78.19 91 ILE A CA 1
ATOM 731 C C . ILE A 1 91 ? -3.813 -3.087 -12.939 1.00 78.19 91 ILE A C 1
ATOM 733 O O . ILE A 1 91 ? -2.729 -3.652 -12.986 1.00 78.19 91 ILE A O 1
ATOM 737 N N . VAL A 1 92 ? -4.664 -3.094 -13.967 1.00 79.38 92 VAL A N 1
ATOM 738 C CA . VAL A 1 92 ? -4.366 -3.742 -15.252 1.00 79.38 92 VAL A CA 1
ATOM 739 C C . VAL A 1 92 ? -3.144 -3.104 -15.909 1.00 79.38 92 VAL A C 1
ATOM 741 O O . VAL A 1 92 ? -2.284 -3.830 -16.395 1.00 79.38 92 VAL A O 1
ATOM 744 N N . ARG A 1 93 ? -3.017 -1.772 -15.871 1.00 81.56 93 ARG A N 1
ATOM 745 C CA . ARG A 1 93 ? -1.836 -1.053 -16.366 1.00 81.56 93 ARG A CA 1
ATOM 746 C C . ARG A 1 93 ? -0.583 -1.412 -15.569 1.00 81.56 93 ARG A C 1
ATOM 748 O O . ARG A 1 93 ? 0.400 -1.803 -16.171 1.00 81.56 93 ARG A O 1
ATOM 755 N N . ILE A 1 94 ? -0.629 -1.360 -14.237 1.00 71.38 94 ILE A N 1
ATOM 756 C CA . ILE A 1 94 ? 0.496 -1.716 -13.358 1.00 71.38 94 ILE A CA 1
ATOM 757 C C . ILE A 1 94 ? 0.892 -3.176 -13.562 1.00 71.38 94 ILE A C 1
ATOM 759 O O . ILE A 1 94 ? 2.072 -3.481 -13.632 1.00 71.38 94 ILE A O 1
ATOM 763 N N . GLN A 1 95 ? -0.072 -4.088 -13.685 1.00 69.81 95 GLN A N 1
ATOM 764 C CA . GLN A 1 95 ? 0.204 -5.489 -13.987 1.00 69.81 95 GLN A CA 1
ATOM 765 C C . GLN A 1 95 ? 0.783 -5.658 -15.392 1.00 69.81 95 GLN A C 1
ATOM 767 O O . GLN A 1 95 ? 1.641 -6.511 -15.576 1.00 69.81 95 GLN A O 1
ATOM 772 N N . ALA A 1 96 ? 0.344 -4.877 -16.380 1.00 70.56 96 ALA A N 1
ATOM 773 C CA . ALA A 1 96 ? 0.936 -4.881 -17.714 1.00 70.56 96 ALA A CA 1
ATOM 774 C C . ALA A 1 96 ? 2.378 -4.344 -17.694 1.00 70.56 96 ALA A C 1
ATOM 776 O O . ALA A 1 96 ? 3.255 -4.969 -18.283 1.00 70.56 96 ALA A O 1
ATOM 777 N N . ASP A 1 97 ? 2.630 -3.259 -16.959 1.00 67.69 97 ASP A N 1
ATOM 778 C CA . ASP A 1 97 ? 3.944 -2.631 -16.806 1.00 67.69 97 ASP A CA 1
ATOM 779 C C . ASP A 1 97 ? 4.907 -3.527 -16.009 1.00 67.69 97 ASP A C 1
ATOM 781 O O . ASP A 1 97 ? 6.043 -3.735 -16.419 1.00 67.69 97 ASP A O 1
ATOM 785 N N . ALA A 1 98 ? 4.449 -4.136 -14.910 1.00 63.56 98 ALA A N 1
ATOM 786 C CA . ALA A 1 98 ? 5.231 -5.072 -14.096 1.00 63.56 98 ALA A CA 1
ATOM 787 C C . ALA A 1 98 ? 5.540 -6.390 -14.828 1.00 63.56 98 ALA A C 1
ATOM 789 O O . ALA A 1 98 ? 6.439 -7.125 -14.430 1.00 63.56 98 ALA A O 1
ATOM 790 N N . ARG A 1 99 ? 4.797 -6.699 -15.897 1.00 64.62 99 ARG A N 1
ATOM 791 C CA . ARG A 1 99 ? 5.047 -7.842 -16.787 1.00 64.62 99 ARG A CA 1
ATOM 792 C C . ARG A 1 99 ? 5.961 -7.489 -17.964 1.00 64.62 99 ARG A C 1
ATOM 794 O O . ARG A 1 99 ? 6.251 -8.368 -18.775 1.00 64.62 99 ARG A O 1
ATOM 801 N N . GLU A 1 100 ? 6.404 -6.236 -18.090 1.00 73.56 100 GLU A N 1
ATOM 802 C CA . GLU A 1 100 ? 7.394 -5.839 -19.090 1.00 73.56 100 GLU A CA 1
ATOM 803 C C . GLU A 1 100 ? 8.794 -6.245 -18.610 1.00 73.56 100 GLU A C 1
ATOM 805 O O . GLU A 1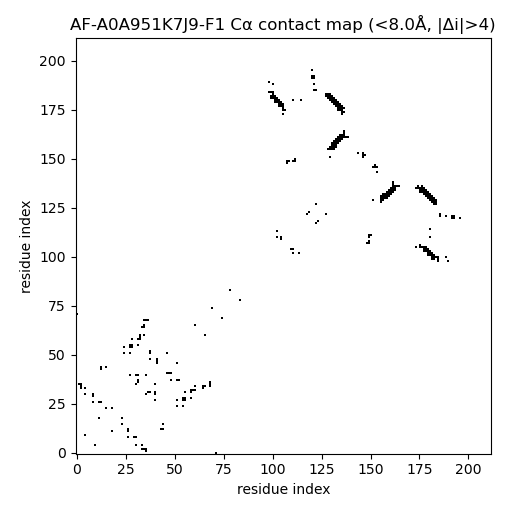 100 ? 9.346 -5.662 -17.679 1.00 73.56 100 GLU A O 1
ATOM 810 N N . PHE A 1 101 ? 9.394 -7.235 -19.274 1.00 77.44 101 PHE A N 1
ATOM 811 C CA . PHE A 1 101 ? 10.786 -7.595 -19.032 1.00 77.44 101 PHE A CA 1
ATOM 812 C C . PHE A 1 101 ? 11.694 -6.602 -19.766 1.00 77.44 101 PHE A C 1
ATOM 814 O O . PHE A 1 101 ? 11.880 -6.673 -20.987 1.00 77.44 101 PHE A O 1
ATOM 821 N N . ALA A 1 102 ? 12.193 -5.610 -19.032 1.00 86.19 102 ALA A N 1
ATOM 822 C CA . ALA A 1 102 ? 12.996 -4.535 -19.590 1.00 86.19 102 ALA A CA 1
ATOM 823 C C . ALA A 1 102 ? 14.120 -4.108 -18.651 1.00 86.19 102 ALA A C 1
ATOM 825 O O . ALA A 1 102 ? 13.954 -4.055 -17.435 1.00 86.19 102 ALA A O 1
ATOM 826 N N . VAL A 1 103 ? 15.242 -3.707 -19.243 1.00 88.69 103 VAL A N 1
ATOM 827 C CA . VAL A 1 103 ? 16.355 -3.072 -18.535 1.00 88.69 103 VAL A CA 1
ATOM 828 C C . VAL A 1 103 ? 16.615 -1.705 -19.148 1.00 88.69 103 VAL A C 1
ATOM 830 O O . VAL A 1 103 ? 16.548 -1.542 -20.366 1.00 88.69 103 VAL A O 1
ATOM 833 N N . ALA A 1 104 ? 16.904 -0.711 -18.315 1.00 89.12 104 ALA A N 1
ATOM 834 C CA . ALA A 1 104 ? 17.373 0.595 -18.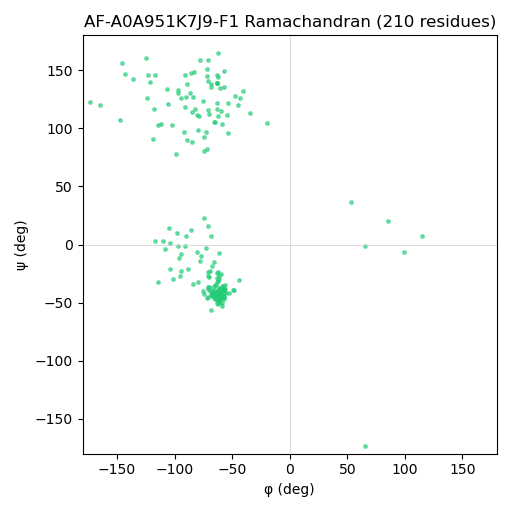753 1.00 89.12 104 ALA A CA 1
ATOM 835 C C . ALA A 1 104 ? 18.775 0.822 -18.193 1.00 89.12 104 ALA A C 1
ATOM 837 O O . ALA A 1 104 ? 18.956 0.837 -16.979 1.00 89.12 104 ALA A O 1
ATOM 838 N N . ASN A 1 105 ? 19.767 0.955 -19.071 1.00 89.44 105 ASN A N 1
ATOM 839 C CA . ASN A 1 105 ? 21.160 1.129 -18.668 1.00 89.44 105 ASN A CA 1
ATOM 840 C C . ASN A 1 105 ? 21.899 2.041 -19.661 1.00 89.44 105 ASN A C 1
ATOM 842 O O . ASN A 1 105 ? 21.481 2.203 -20.810 1.00 89.44 105 ASN A O 1
ATOM 846 N N . THR A 1 106 ? 22.969 2.676 -19.200 1.00 86.00 106 THR A N 1
ATOM 847 C CA . THR A 1 106 ? 23.863 3.517 -20.004 1.00 86.00 106 THR A CA 1
ATOM 848 C C . THR A 1 106 ? 25.075 2.745 -20.521 1.00 86.00 106 THR A C 1
ATOM 850 O O . THR A 1 106 ? 25.658 3.152 -21.523 1.00 86.00 106 THR A O 1
ATOM 853 N N . ASP A 1 107 ? 25.446 1.635 -19.872 1.00 86.12 107 ASP A N 1
ATOM 854 C CA . ASP A 1 107 ? 26.572 0.786 -20.257 1.00 86.12 107 ASP A CA 1
ATOM 855 C C . ASP A 1 107 ? 26.185 -0.196 -21.385 1.00 86.12 107 ASP A C 1
ATOM 857 O O . ASP A 1 107 ? 25.368 -1.104 -21.176 1.00 86.12 107 ASP A O 1
ATOM 861 N N . PRO A 1 108 ? 26.802 -0.089 -22.580 1.00 84.00 108 PRO A N 1
ATOM 862 C CA . PRO A 1 108 ? 26.580 -1.034 -23.670 1.00 84.00 108 PRO A CA 1
ATOM 863 C C . PRO A 1 108 ? 26.976 -2.479 -23.336 1.00 84.00 108 PRO A C 1
ATOM 865 O O . PRO A 1 108 ? 26.435 -3.409 -23.933 1.00 84.00 108 PRO A O 1
ATOM 868 N N . ALA A 1 109 ? 27.930 -2.708 -22.426 1.00 87.12 109 ALA A N 1
ATOM 869 C CA . ALA A 1 109 ? 28.310 -4.059 -22.021 1.00 87.12 109 ALA A CA 1
ATOM 870 C C . ALA A 1 109 ? 27.213 -4.718 -21.172 1.00 87.12 109 ALA A C 1
ATOM 872 O O . ALA A 1 109 ? 26.837 -5.854 -21.460 1.00 87.12 109 ALA A O 1
ATOM 873 N N . ALA A 1 110 ? 26.645 -4.004 -20.195 1.00 88.06 110 ALA A N 1
ATOM 874 C CA . ALA A 1 110 ? 25.485 -4.470 -19.436 1.00 88.06 110 ALA A CA 1
ATOM 875 C C . ALA A 1 110 ? 24.285 -4.797 -20.342 1.00 88.06 110 ALA A C 1
ATOM 877 O O . ALA A 1 110 ? 23.688 -5.865 -20.213 1.00 88.06 110 ALA A O 1
ATOM 878 N N . LEU A 1 111 ? 23.970 -3.923 -21.305 1.00 86.00 111 LEU A N 1
ATOM 879 C CA . LEU A 1 111 ? 22.873 -4.150 -22.254 1.00 86.00 111 LEU A CA 1
ATOM 880 C C . LEU A 1 111 ? 23.115 -5.371 -23.145 1.00 86.00 111 LEU A C 1
ATOM 882 O O . LEU A 1 111 ? 22.209 -6.180 -23.316 1.00 86.00 111 LEU A O 1
ATOM 886 N N . ARG A 1 112 ? 24.337 -5.548 -23.663 1.00 86.12 112 ARG A N 1
ATOM 887 C CA . ARG A 1 112 ? 24.700 -6.747 -24.435 1.00 86.12 112 ARG A CA 1
ATOM 888 C C . ARG A 1 112 ? 24.563 -8.025 -23.620 1.00 86.12 112 ARG A C 1
ATOM 890 O O . ARG A 1 112 ? 24.017 -8.998 -24.128 1.00 86.12 112 ARG A O 1
ATOM 897 N N . ARG A 1 113 ? 25.032 -8.025 -22.367 1.00 90.25 113 ARG A N 1
ATOM 898 C CA . ARG A 1 113 ? 24.889 -9.183 -21.471 1.00 90.25 113 ARG A CA 1
ATOM 899 C C . ARG A 1 113 ? 23.426 -9.506 -21.218 1.00 90.25 113 ARG A C 1
ATOM 901 O O . ARG A 1 113 ? 23.055 -10.667 -21.304 1.00 90.25 113 ARG A O 1
ATOM 908 N N . PHE A 1 114 ? 22.602 -8.489 -20.972 1.00 88.00 114 PHE A N 1
ATOM 909 C CA . PHE A 1 114 ? 21.163 -8.667 -20.830 1.00 88.00 114 PHE A CA 1
ATOM 910 C C . PHE A 1 114 ? 20.550 -9.275 -22.096 1.00 88.00 114 PHE A C 1
ATOM 912 O O . PHE A 1 114 ? 19.926 -10.321 -22.011 1.00 88.00 114 PHE A O 1
ATOM 919 N N . ILE A 1 115 ? 20.786 -8.691 -23.276 1.00 84.88 115 ILE A N 1
ATOM 920 C CA . ILE A 1 115 ? 20.260 -9.205 -24.554 1.00 84.88 115 ILE A CA 1
ATOM 921 C C . ILE A 1 115 ? 20.700 -10.656 -24.791 1.00 84.88 115 ILE A C 1
ATOM 923 O O . ILE A 1 115 ? 19.874 -11.493 -25.147 1.00 84.88 115 ILE A O 1
ATOM 927 N N . GLY A 1 116 ? 21.979 -10.967 -24.563 1.00 86.88 116 GLY A N 1
ATOM 928 C CA . GLY A 1 116 ? 22.511 -12.324 -24.683 1.00 86.88 116 GLY A CA 1
ATOM 929 C C . GLY A 1 116 ? 21.842 -13.295 -23.713 1.00 86.88 116 GLY A C 1
ATOM 930 O O . GLY A 1 116 ? 21.366 -14.344 -24.132 1.00 86.88 116 GLY A O 1
ATOM 931 N N . TRP A 1 117 ? 21.730 -12.915 -22.439 1.00 89.12 117 TRP A N 1
ATOM 932 C CA . TRP A 1 117 ? 21.048 -13.709 -21.419 1.00 89.12 117 TRP A CA 1
ATOM 933 C C . TRP A 1 117 ? 19.595 -13.992 -21.803 1.00 89.12 117 TRP A C 1
ATOM 935 O O . TRP A 1 117 ? 19.158 -15.140 -21.735 1.00 89.12 117 TRP A O 1
ATOM 945 N N . VAL A 1 118 ? 18.853 -12.985 -22.279 1.00 85.69 118 VAL A N 1
ATOM 946 C CA . VAL A 1 118 ? 17.457 -13.217 -22.650 1.00 85.69 118 VAL A CA 1
ATOM 947 C C . VAL A 1 118 ? 17.337 -14.102 -23.896 1.00 85.69 118 VAL A C 1
ATOM 949 O O . VAL A 1 118 ? 16.495 -14.997 -23.909 1.00 85.69 118 VAL A O 1
ATOM 952 N N . ARG A 1 119 ? 18.200 -13.926 -24.908 1.00 82.81 119 ARG A N 1
ATOM 953 C CA . ARG A 1 119 ? 18.243 -14.813 -26.090 1.00 82.81 119 ARG A CA 1
ATOM 954 C C . ARG A 1 119 ? 18.518 -16.271 -25.710 1.00 82.81 119 ARG A C 1
ATOM 956 O O . ARG A 1 119 ? 17.931 -17.171 -26.295 1.00 82.81 119 ARG A O 1
AT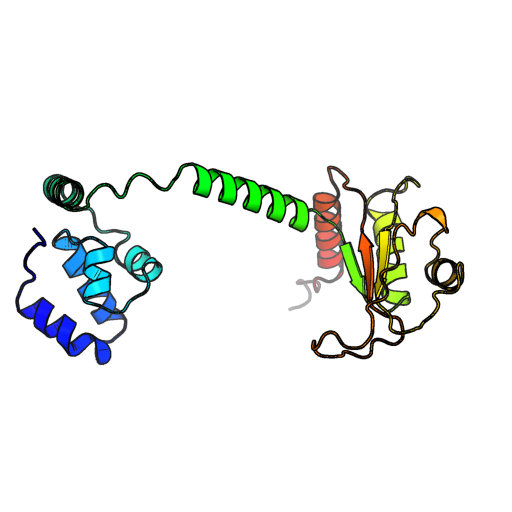OM 963 N N . VAL A 1 120 ? 19.385 -16.501 -24.723 1.00 86.25 120 VAL A N 1
ATOM 964 C CA . VAL A 1 120 ? 19.723 -17.854 -24.253 1.00 86.25 120 VAL A CA 1
ATOM 965 C C . VAL A 1 120 ? 18.592 -18.466 -23.422 1.00 86.25 120 VAL A C 1
ATOM 967 O O . VAL A 1 120 ? 18.280 -19.640 -23.593 1.00 86.25 120 VAL A O 1
ATOM 970 N N . HIS A 1 121 ? 17.971 -17.698 -22.522 1.00 85.19 121 HIS A N 1
ATOM 971 C CA . HIS A 1 121 ? 17.090 -18.271 -21.497 1.00 85.19 121 HIS A CA 1
ATOM 972 C C . HIS A 1 121 ? 15.588 -18.088 -21.739 1.00 85.19 121 HIS A C 1
ATOM 974 O O . HIS A 1 121 ? 14.801 -18.850 -21.176 1.00 85.19 121 HIS A O 1
ATOM 980 N N . HIS A 1 122 ? 15.157 -17.125 -22.556 1.00 78.62 122 HIS A N 1
ATOM 981 C CA . HIS A 1 122 ? 13.736 -16.773 -22.664 1.00 78.62 122 HIS A CA 1
ATOM 982 C C . HIS A 1 122 ? 13.085 -17.046 -24.016 1.00 78.62 122 HIS A C 1
ATOM 984 O O . HIS A 1 122 ? 11.905 -17.370 -23.995 1.00 78.62 122 HIS A O 1
ATOM 990 N N . ASP A 1 123 ? 13.793 -16.946 -25.143 1.00 68.75 123 ASP A N 1
ATOM 991 C CA . ASP A 1 123 ? 13.310 -17.407 -26.458 1.00 68.75 123 ASP A CA 1
ATOM 992 C C . ASP A 1 123 ? 14.440 -17.289 -27.507 1.00 68.75 123 ASP A C 1
ATOM 994 O O . ASP A 1 123 ? 14.955 -16.182 -27.697 1.00 68.75 123 ASP A O 1
ATOM 998 N N . PRO A 1 124 ? 14.839 -18.373 -28.200 1.00 57.72 124 PRO A N 1
ATOM 999 C CA . PRO A 1 124 ? 15.815 -18.306 -29.288 1.00 57.72 124 PRO A CA 1
ATOM 1000 C C . PRO A 1 124 ? 15.231 -17.764 -30.606 1.00 57.72 124 PRO A C 1
ATOM 1002 O O . PRO A 1 124 ? 15.993 -17.515 -31.543 1.00 57.72 124 PRO A O 1
ATOM 1005 N N . ALA A 1 125 ? 13.906 -17.598 -30.728 1.00 60.47 125 ALA A N 1
ATOM 1006 C CA . ALA A 1 125 ? 13.305 -17.169 -31.985 1.00 60.47 125 ALA A CA 1
ATOM 1007 C C . ALA A 1 125 ? 13.667 -15.703 -32.331 1.00 60.47 125 ALA A C 1
ATOM 1009 O O . ALA A 1 125 ? 13.526 -14.808 -31.493 1.00 60.47 125 ALA A O 1
ATOM 1010 N N . PRO A 1 126 ? 14.036 -15.398 -33.592 1.00 53.84 126 PRO A N 1
ATOM 1011 C CA . PRO A 1 126 ? 14.548 -14.087 -34.020 1.00 53.84 126 PRO A CA 1
ATOM 1012 C C . PRO A 1 126 ? 13.517 -12.940 -33.989 1.00 53.84 126 PRO A C 1
ATOM 1014 O O . PRO A 1 126 ? 13.800 -11.839 -34.446 1.00 53.84 126 PRO A O 1
ATOM 1017 N N . THR A 1 127 ? 12.314 -13.153 -33.447 1.00 56.22 127 THR A N 1
ATOM 1018 C CA . THR A 1 127 ? 11.248 -12.133 -33.409 1.00 56.22 127 THR A CA 1
ATOM 1019 C C . THR A 1 127 ? 11.274 -11.255 -32.155 1.00 56.22 127 THR A C 1
ATOM 1021 O O . THR A 1 127 ? 10.365 -10.445 -31.936 1.00 56.22 127 THR A O 1
ATOM 1024 N N . SER A 1 128 ? 12.311 -11.379 -31.321 1.00 56.12 128 SER A N 1
ATOM 1025 C CA . SER A 1 128 ? 12.514 -10.521 -30.158 1.00 56.12 128 SER A CA 1
ATOM 1026 C C . SER A 1 128 ? 12.936 -9.110 -30.590 1.00 56.12 128 SER A C 1
ATOM 1028 O O . SER A 1 128 ? 14.117 -8.768 -30.570 1.00 56.12 128 SER A O 1
ATOM 1030 N N . SER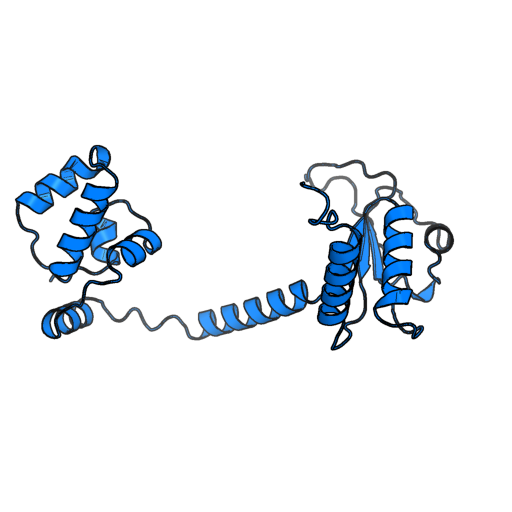 A 1 129 ? 11.969 -8.270 -30.959 1.00 58.81 129 SER A N 1
ATOM 1031 C CA . SER A 1 129 ? 12.231 -6.865 -31.274 1.00 58.81 129 SER A CA 1
ATOM 1032 C C . SER A 1 129 ? 12.721 -6.143 -30.016 1.00 58.81 129 SER A C 1
ATOM 1034 O O . SER A 1 129 ? 11.935 -5.856 -29.104 1.00 58.81 129 SER A O 1
ATOM 1036 N N . SER A 1 130 ? 14.018 -5.859 -29.951 1.00 59.19 130 SER A N 1
ATOM 1037 C CA . SER A 1 130 ? 14.629 -5.143 -28.834 1.00 59.19 130 SER A CA 1
ATOM 1038 C C . SER A 1 130 ? 14.486 -3.646 -29.049 1.00 59.19 130 SER A C 1
ATOM 1040 O O . SER A 1 130 ? 15.376 -2.996 -29.585 1.00 59.19 130 SER A O 1
ATOM 1042 N N . ARG A 1 131 ? 13.372 -3.063 -28.597 1.00 63.75 131 ARG A N 1
ATOM 1043 C CA . ARG A 1 131 ? 13.196 -1.607 -28.673 1.00 63.75 131 ARG A CA 1
ATOM 1044 C C . ARG A 1 131 ? 14.223 -0.942 -27.767 1.00 63.75 131 ARG A C 1
ATOM 1046 O O . ARG A 1 131 ? 14.006 -0.946 -26.562 1.00 63.75 131 ARG A O 1
ATOM 1053 N N . CYS A 1 132 ? 15.266 -0.344 -28.341 1.00 63.38 132 CYS A N 1
ATOM 1054 C CA . CYS A 1 132 ? 16.166 0.569 -27.639 1.00 63.38 132 CYS A CA 1
ATOM 1055 C C . CYS A 1 132 ? 15.647 2.007 -27.753 1.00 63.38 132 CYS A C 1
ATOM 1057 O O . CYS A 1 132 ? 15.378 2.503 -28.847 1.00 63.38 132 CYS A O 1
ATOM 1059 N N . THR A 1 133 ? 15.496 2.691 -26.620 1.00 63.56 133 THR A N 1
ATOM 1060 C CA . THR A 1 133 ? 15.217 4.135 -26.582 1.00 63.56 133 THR A CA 1
ATOM 1061 C C . THR A 1 133 ? 16.428 4.843 -26.010 1.00 63.56 133 THR A C 1
ATOM 1063 O O . THR A 1 133 ? 16.617 4.765 -24.803 1.00 63.56 133 THR A O 1
ATOM 1066 N N . CYS A 1 134 ? 17.227 5.500 -26.857 1.00 61.88 134 CYS A N 1
ATOM 1067 C CA . CYS A 1 134 ? 18.385 6.298 -26.444 1.00 61.88 134 CYS A CA 1
ATOM 1068 C C . CYS A 1 134 ? 17.969 7.731 -26.099 1.00 61.88 134 CYS A C 1
ATOM 1070 O O . CYS A 1 134 ? 17.317 8.379 -26.919 1.00 61.88 134 CYS A O 1
ATOM 1072 N N . THR A 1 135 ? 18.390 8.232 -24.934 1.00 61.53 135 THR A N 1
ATOM 1073 C CA . THR A 1 135 ? 18.196 9.630 -24.506 1.00 61.53 135 THR A CA 1
ATOM 1074 C C . THR A 1 135 ? 19.538 10.336 -24.292 1.00 61.53 135 THR A C 1
ATOM 1076 O O . THR A 1 135 ? 20.079 10.274 -23.192 1.00 61.53 135 THR A O 1
ATOM 1079 N N . GLY A 1 136 ? 20.100 10.988 -25.312 1.00 59.59 136 GLY A N 1
ATOM 1080 C CA . GLY A 1 136 ? 21.390 11.697 -25.220 1.00 59.59 136 GLY A CA 1
ATOM 1081 C C . GLY A 1 136 ? 21.301 13.165 -25.646 1.00 59.59 136 GLY A C 1
ATOM 1082 O O . GLY A 1 136 ? 20.366 13.533 -26.347 1.00 59.59 136 GLY A O 1
ATOM 1083 N N . GLU A 1 137 ? 22.271 13.990 -25.232 1.00 57.91 137 GLU A N 1
ATOM 1084 C CA . GLU A 1 137 ? 22.427 15.395 -25.672 1.00 57.91 137 GLU A CA 1
ATOM 1085 C C . GLU A 1 137 ? 23.123 15.517 -27.041 1.00 57.91 137 GLU A C 1
ATOM 1087 O O . GLU A 1 137 ? 23.225 16.608 -27.599 1.00 57.91 137 GLU A O 1
ATOM 1092 N N . THR A 1 138 ? 23.618 14.414 -27.608 1.00 55.16 138 THR A N 1
ATOM 1093 C CA . THR A 1 138 ? 24.348 14.451 -28.875 1.00 55.16 138 THR A CA 1
ATOM 1094 C C . THR A 1 138 ? 23.383 14.747 -30.020 1.00 55.16 138 THR A C 1
ATOM 1096 O O . THR A 1 138 ? 22.492 13.960 -30.335 1.00 55.16 138 THR A O 1
ATOM 1099 N N . THR A 1 139 ? 23.588 15.891 -30.665 1.00 50.03 139 THR A N 1
ATOM 1100 C CA . THR A 1 139 ? 22.714 16.505 -31.676 1.00 50.03 139 THR A CA 1
ATOM 1101 C C . THR A 1 139 ? 22.492 15.676 -32.943 1.00 50.03 139 THR A C 1
ATOM 1103 O O . THR A 1 139 ? 21.643 16.040 -33.752 1.00 50.03 139 THR A O 1
ATOM 1106 N N . ARG A 1 140 ? 23.191 14.547 -33.131 1.00 53.09 140 ARG A N 1
ATOM 1107 C CA . ARG A 1 140 ? 22.945 13.605 -34.233 1.00 53.09 140 ARG A CA 1
ATOM 1108 C C . ARG A 1 140 ? 23.245 12.160 -33.813 1.00 53.09 140 ARG A C 1
ATOM 1110 O O . ARG A 1 140 ? 24.419 11.796 -33.731 1.00 53.09 140 ARG A O 1
ATOM 1117 N N . PRO A 1 141 ? 22.239 11.291 -33.605 1.00 52.34 141 PRO A N 1
ATOM 1118 C CA . PRO A 1 141 ? 22.465 9.856 -33.669 1.00 52.34 141 PRO A CA 1
ATOM 1119 C C . PRO A 1 141 ? 22.910 9.548 -35.098 1.00 52.34 141 PRO A C 1
ATOM 1121 O O . PRO A 1 141 ? 22.128 9.700 -36.031 1.00 52.34 141 PRO A O 1
ATOM 1124 N N . ARG A 1 142 ? 24.176 9.163 -35.299 1.00 55.22 142 ARG A N 1
ATOM 1125 C CA . ARG A 1 142 ? 24.595 8.601 -36.588 1.00 55.22 142 ARG A CA 1
ATOM 1126 C C . ARG A 1 142 ? 23.804 7.303 -36.790 1.00 55.22 142 ARG A C 1
ATOM 1128 O O . ARG A 1 142 ? 23.977 6.387 -35.977 1.00 55.22 142 ARG A O 1
ATOM 1135 N N . PRO A 1 143 ? 22.948 7.197 -37.822 1.00 52.47 143 PRO A N 1
ATOM 1136 C CA . PRO A 1 143 ? 22.318 5.929 -38.159 1.00 52.47 143 PRO A CA 1
ATOM 1137 C C . PRO A 1 143 ? 23.427 4.882 -38.341 1.00 52.47 143 PRO A C 1
ATOM 1139 O O . PRO A 1 143 ? 24.361 5.092 -39.111 1.00 52.47 143 PRO A O 1
ATOM 1142 N N . GLY A 1 144 ? 23.389 3.799 -37.561 1.00 56.00 144 GLY A N 1
ATOM 1143 C CA . GLY A 1 144 ? 24.317 2.669 -37.696 1.00 56.00 144 GLY A CA 1
ATOM 1144 C C . GLY A 1 144 ? 25.526 2.598 -36.748 1.00 56.00 144 GLY A C 1
ATOM 1145 O O . GLY A 1 144 ? 26.203 1.568 -36.763 1.00 56.00 144 GLY A O 1
ATOM 1146 N N . SER A 1 145 ? 25.813 3.595 -35.896 1.00 57.50 145 SER A N 1
ATOM 1147 C CA . SER A 1 145 ? 26.933 3.477 -34.931 1.00 57.50 145 SER A CA 1
ATOM 1148 C C . SER A 1 145 ? 26.554 2.739 -33.639 1.00 57.50 145 SER A C 1
ATOM 1150 O O . SER A 1 145 ? 27.369 2.002 -33.084 1.00 57.50 145 SER A O 1
ATOM 1152 N N . GLY A 1 146 ? 25.311 2.889 -33.172 1.00 58.16 146 GLY A N 1
ATOM 1153 C CA . GLY A 1 146 ? 24.826 2.242 -31.945 1.00 58.16 146 GLY A CA 1
ATOM 1154 C C . GLY A 1 146 ? 24.531 0.745 -32.103 1.00 58.16 146 GLY A C 1
ATOM 1155 O O . GLY A 1 146 ? 24.891 -0.041 -31.228 1.00 58.16 146 GLY A O 1
ATOM 1156 N N . GLY A 1 147 ? 23.936 0.343 -33.234 1.00 61.06 147 GLY A N 1
ATOM 1157 C CA . GLY A 1 147 ? 23.516 -1.044 -33.486 1.00 61.06 147 GLY A CA 1
ATOM 1158 C C . GLY A 1 147 ? 24.677 -2.039 -33.469 1.00 61.06 147 GLY A C 1
ATOM 1159 O O . GLY A 1 147 ? 24.632 -3.024 -32.736 1.00 61.06 147 GLY A O 1
ATOM 1160 N N . ARG A 1 148 ? 25.790 -1.717 -34.149 1.00 66.25 148 ARG A N 1
ATOM 1161 C CA . ARG A 1 148 ? 26.988 -2.581 -34.175 1.00 66.25 148 ARG A CA 1
ATOM 1162 C C . ARG A 1 148 ? 27.593 -2.806 -32.792 1.00 66.25 148 ARG A C 1
ATOM 1164 O O . ARG A 1 148 ? 28.021 -3.913 -32.488 1.00 66.25 148 ARG A O 1
ATOM 1171 N N . ARG A 1 149 ? 27.610 -1.780 -31.932 1.00 67.81 149 ARG A N 1
ATOM 1172 C CA . ARG A 1 149 ? 28.172 -1.908 -30.578 1.00 67.81 149 ARG A CA 1
ATOM 1173 C C . ARG A 1 149 ? 27.288 -2.762 -29.664 1.00 67.81 149 ARG A C 1
ATOM 1175 O O . ARG A 1 149 ? 27.823 -3.379 -28.748 1.00 67.81 149 ARG A O 1
ATOM 1182 N N . LEU A 1 150 ? 25.978 -2.812 -29.912 1.00 65.88 150 LEU A N 1
ATOM 1183 C CA . LEU A 1 150 ? 25.016 -3.618 -29.153 1.00 65.88 150 LEU A CA 1
ATOM 1184 C C . LEU A 1 150 ? 24.687 -4.972 -29.803 1.00 65.88 150 LEU A C 1
ATOM 1186 O O . LEU A 1 150 ? 23.939 -5.736 -29.204 1.00 65.88 150 LEU A O 1
ATOM 1190 N N . MET A 1 151 ? 25.257 -5.284 -30.976 1.00 66.06 151 MET A N 1
ATOM 1191 C CA . MET A 1 151 ? 24.916 -6.476 -31.774 1.00 66.06 151 MET A CA 1
ATOM 1192 C C . MET A 1 151 ? 23.405 -6.583 -32.061 1.00 66.06 151 MET A C 1
ATOM 1194 O O . MET A 1 151 ? 22.824 -7.670 -32.039 1.00 66.06 151 MET A O 1
ATOM 1198 N N . LEU A 1 152 ? 22.771 -5.429 -32.272 1.00 67.38 152 LEU A N 1
ATOM 1199 C CA . LEU A 1 152 ? 21.370 -5.317 -32.663 1.00 67.38 152 LEU A CA 1
ATOM 1200 C C . LEU A 1 152 ? 21.307 -4.898 -34.129 1.00 67.38 152 LEU A C 1
ATOM 1202 O O . LEU A 1 152 ? 22.002 -3.956 -34.534 1.00 67.38 152 LEU A O 1
ATOM 1206 N N . ASP A 1 153 ? 20.460 -5.574 -34.898 1.00 66.19 153 ASP A N 1
ATOM 1207 C CA . ASP A 1 153 ? 20.226 -5.224 -36.291 1.00 66.19 153 ASP A CA 1
ATOM 1208 C C . ASP A 1 153 ? 19.425 -3.914 -36.370 1.00 66.19 153 ASP A C 1
ATOM 1210 O O . ASP A 1 153 ? 18.647 -3.563 -35.479 1.00 66.19 153 ASP A O 1
ATOM 1214 N N . ALA A 1 154 ? 19.621 -3.146 -37.446 1.00 57.59 154 ALA A N 1
ATOM 1215 C CA . ALA A 1 154 ? 18.917 -1.880 -37.673 1.00 57.59 154 ALA A CA 1
ATOM 1216 C C . ALA A 1 154 ? 17.375 -1.925 -37.479 1.00 57.59 154 ALA A C 1
ATOM 1218 O O . ALA A 1 154 ? 16.856 -0.960 -36.910 1.00 57.59 154 ALA A O 1
ATOM 1219 N N . PRO A 1 155 ? 16.631 -2.984 -37.880 1.00 61.25 155 PRO A N 1
ATOM 1220 C CA . PRO A 1 155 ? 15.177 -3.053 -37.681 1.00 61.25 155 PRO A CA 1
ATOM 1221 C C . PRO A 1 155 ? 14.715 -3.126 -36.215 1.00 61.25 155 PRO A C 1
ATOM 1223 O O . PRO A 1 155 ? 13.547 -2.848 -35.945 1.00 61.25 155 PRO A O 1
ATOM 1226 N N . ASP A 1 156 ? 15.594 -3.425 -35.254 1.00 64.62 156 ASP A N 1
ATOM 1227 C CA . ASP A 1 156 ? 15.211 -3.506 -33.836 1.00 64.62 156 ASP A CA 1
ATOM 1228 C C . ASP A 1 156 ? 15.060 -2.124 -33.164 1.00 64.62 156 ASP A C 1
ATOM 1230 O O . ASP A 1 156 ? 14.457 -1.985 -32.094 1.00 64.62 156 ASP A O 1
ATOM 1234 N N . PHE A 1 157 ? 15.547 -1.052 -33.797 1.00 66.00 157 PHE A N 1
ATOM 1235 C CA . PHE A 1 157 ? 15.492 0.306 -33.253 1.00 66.00 157 PHE A CA 1
ATOM 1236 C C . PHE A 1 157 ? 14.233 1.051 -33.704 1.00 66.00 157 PHE A C 1
ATOM 1238 O O . PHE A 1 157 ? 14.200 1.675 -34.758 1.00 66.00 157 PHE A O 1
ATOM 1245 N N . THR A 1 158 ? 13.190 1.068 -32.870 1.00 59.66 158 THR A N 1
ATOM 1246 C CA . THR A 1 158 ? 11.917 1.697 -33.268 1.00 59.66 158 THR A CA 1
ATOM 1247 C C . THR A 1 158 ? 11.805 3.193 -32.949 1.00 59.66 158 THR A C 1
ATOM 1249 O O . THR A 1 158 ? 10.931 3.855 -33.500 1.00 59.66 158 THR A O 1
ATOM 1252 N N . LYS A 1 159 ? 12.589 3.741 -32.002 1.00 65.19 159 LYS A N 1
ATOM 1253 C CA . LYS A 1 159 ? 12.509 5.174 -31.642 1.00 65.19 159 LYS A CA 1
ATOM 1254 C C . LYS A 1 159 ? 13.715 5.663 -30.837 1.00 65.19 159 LYS A C 1
ATOM 1256 O O . LYS A 1 159 ? 13.903 5.252 -29.693 1.00 65.19 159 LYS A O 1
ATOM 1261 N N . THR A 1 160 ? 14.438 6.640 -31.374 1.00 62.84 160 THR A N 1
ATOM 1262 C CA . THR A 1 160 ? 15.410 7.448 -30.621 1.00 62.84 160 THR A CA 1
ATOM 1263 C C . THR A 1 160 ? 14.712 8.717 -30.136 1.00 62.84 160 THR A C 1
ATOM 1265 O O . THR A 1 160 ? 14.099 9.418 -30.938 1.00 62.84 160 THR A O 1
ATOM 1268 N N . PHE A 1 161 ? 14.759 9.011 -28.834 1.00 67.75 161 PHE A N 1
ATOM 1269 C CA . PHE A 1 161 ? 14.197 10.246 -28.280 1.00 67.75 161 PHE A CA 1
ATOM 1270 C C . PHE A 1 161 ? 15.324 11.105 -27.714 1.00 67.75 161 PHE A C 1
ATOM 1272 O O . PHE A 1 161 ? 15.832 10.852 -26.626 1.00 67.75 161 PHE A O 1
ATOM 1279 N N . ILE A 1 162 ? 15.706 12.139 -28.456 1.00 65.00 162 ILE A N 1
ATOM 1280 C CA . ILE A 1 162 ? 16.698 13.121 -28.016 1.00 65.00 162 ILE A CA 1
ATOM 1281 C C . ILE A 1 162 ? 15.951 14.161 -27.190 1.00 65.00 162 ILE A C 1
ATOM 1283 O O . ILE A 1 162 ? 15.089 14.870 -27.709 1.00 65.00 162 ILE A O 1
ATOM 1287 N N . LYS A 1 163 ? 16.250 14.239 -25.894 1.00 64.94 163 LYS A N 1
ATOM 1288 C CA . LYS A 1 163 ? 15.658 15.267 -25.042 1.00 64.94 163 LYS A CA 1
ATOM 1289 C C . LYS A 1 163 ? 16.352 16.602 -25.351 1.00 64.94 163 LYS A C 1
ATOM 1291 O O . LYS A 1 163 ? 17.574 16.657 -25.222 1.00 64.94 163 LYS A O 1
ATOM 1296 N N . PRO A 1 164 ? 15.625 17.668 -25.734 1.00 65.12 164 PRO A N 1
ATOM 1297 C CA . PRO A 1 164 ? 16.244 18.969 -25.947 1.00 65.12 164 PRO A CA 1
ATOM 1298 C C . PRO A 1 164 ? 16.831 19.496 -24.633 1.00 65.12 164 PRO A C 1
ATOM 1300 O O . PRO A 1 164 ? 16.291 19.255 -23.545 1.00 65.12 164 PRO A O 1
ATOM 1303 N N . ALA A 1 165 ? 17.945 20.221 -24.725 1.00 63.47 165 ALA A N 1
ATOM 1304 C CA . ALA A 1 165 ? 18.522 20.900 -23.575 1.00 63.47 165 ALA A CA 1
ATOM 1305 C C . ALA A 1 165 ? 17.516 21.927 -23.014 1.00 63.47 165 ALA A C 1
ATOM 1307 O O . ALA A 1 165 ? 16.926 22.684 -23.776 1.00 63.47 165 ALA A O 1
ATOM 1308 N N . GLY A 1 166 ? 17.325 21.969 -21.686 1.00 61.03 166 GLY A N 1
ATOM 1309 C CA . GLY A 1 166 ? 16.639 23.096 -21.025 1.00 61.03 166 GLY A CA 1
ATOM 1310 C C . GLY A 1 166 ? 15.296 22.837 -20.329 1.00 61.03 166 GLY A C 1
ATOM 1311 O O . GLY A 1 166 ? 14.712 23.787 -19.829 1.00 61.03 166 GLY A O 1
ATOM 1312 N N . THR A 1 167 ? 14.802 21.601 -20.185 1.00 66.62 167 THR A N 1
ATOM 1313 C CA . THR A 1 167 ? 13.481 21.360 -19.542 1.00 66.62 167 THR A CA 1
ATOM 1314 C C . THR A 1 167 ? 13.453 21.509 -18.001 1.00 66.62 167 THR A C 1
ATOM 1316 O O . THR A 1 167 ? 12.652 20.841 -17.353 1.00 66.62 167 THR A O 1
ATOM 1319 N N . GLY A 1 168 ? 14.376 22.247 -17.374 1.00 72.75 168 GLY A N 1
ATOM 1320 C CA . GLY A 1 168 ? 14.383 22.507 -15.918 1.00 72.75 168 GLY A CA 1
ATOM 1321 C C . GLY A 1 168 ? 14.603 21.309 -14.970 1.00 72.75 168 GLY A C 1
ATOM 1322 O O . GLY A 1 168 ? 14.672 21.491 -13.760 1.00 72.75 168 GLY A O 1
ATOM 1323 N N . HIS A 1 169 ? 14.747 20.080 -15.475 1.00 62.06 169 HIS A N 1
ATOM 1324 C CA . HIS A 1 169 ? 14.997 18.888 -14.654 1.00 62.06 169 HIS A CA 1
ATOM 1325 C C . HIS A 1 169 ? 16.504 18.630 -14.477 1.00 62.06 169 HIS A C 1
ATOM 1327 O O . HIS A 1 169 ? 17.280 18.882 -15.402 1.00 62.06 169 HIS A O 1
ATOM 1333 N N . ARG A 1 170 ? 16.913 18.104 -13.306 1.00 58.50 170 ARG A N 1
ATOM 1334 C CA . ARG A 1 170 ? 18.313 17.763 -12.969 1.00 58.50 170 ARG A CA 1
ATOM 1335 C C . ARG A 1 170 ? 19.013 17.053 -14.137 1.00 58.50 170 ARG A C 1
ATOM 1337 O O . ARG A 1 170 ? 18.524 16.043 -14.644 1.00 58.50 170 ARG A O 1
ATOM 1344 N N . LYS A 1 171 ? 20.162 17.591 -14.553 1.00 61.72 171 LYS A N 1
ATOM 1345 C CA . LYS A 1 171 ? 20.961 17.080 -15.671 1.00 61.72 171 LYS A CA 1
ATOM 1346 C C . LYS A 1 171 ? 21.954 16.036 -15.164 1.00 61.72 171 LYS A C 1
ATOM 1348 O O . LYS A 1 171 ? 23.082 16.375 -14.821 1.00 61.72 171 LYS A O 1
ATOM 1353 N N . ASN A 1 172 ? 21.559 14.765 -15.145 1.00 69.50 172 ASN A N 1
ATOM 1354 C CA . ASN A 1 172 ? 22.561 13.700 -15.154 1.00 69.50 172 ASN A CA 1
ATOM 1355 C C . ASN A 1 172 ? 23.217 13.700 -16.538 1.00 69.50 172 ASN A C 1
ATOM 1357 O O . ASN A 1 172 ? 22.555 13.409 -17.536 1.00 69.50 172 ASN A O 1
ATOM 1361 N N . ARG A 1 173 ? 24.504 14.060 -16.605 1.00 70.38 173 ARG A N 1
ATOM 1362 C CA . ARG A 1 173 ? 25.294 13.968 -17.837 1.00 70.38 173 ARG A CA 1
ATOM 1363 C C . ARG A 1 173 ? 25.589 12.498 -18.113 1.00 70.38 173 ARG A C 1
ATOM 1365 O O . ARG A 1 173 ? 26.500 11.919 -17.532 1.00 70.38 173 ARG A O 1
ATOM 1372 N N . LEU A 1 174 ? 24.781 11.892 -18.975 1.00 73.56 174 LEU A N 1
ATOM 1373 C CA . LEU A 1 174 ? 24.956 10.517 -19.426 1.00 73.56 174 LEU A CA 1
ATOM 1374 C C . LEU A 1 174 ? 25.578 10.560 -20.828 1.00 73.56 174 LEU A C 1
ATOM 1376 O O . LEU A 1 174 ? 24.851 10.841 -21.782 1.00 73.56 174 LEU A O 1
ATOM 1380 N N . PRO A 1 175 ? 26.893 10.306 -20.982 1.00 70.62 175 PRO A N 1
ATOM 1381 C CA . PRO A 1 175 ? 27.605 10.515 -22.250 1.00 70.62 175 PRO A CA 1
ATOM 1382 C C . PRO A 1 175 ? 27.032 9.692 -23.412 1.00 70.62 175 PRO A C 1
ATOM 1384 O O . PRO A 1 175 ? 27.127 10.100 -24.565 1.00 70.62 175 PRO A O 1
ATOM 1387 N N . TYR A 1 176 ? 26.388 8.564 -23.105 1.00 70.81 176 TYR A N 1
ATOM 1388 C CA . TYR A 1 176 ? 25.760 7.669 -24.082 1.00 70.81 176 TYR A CA 1
ATOM 1389 C C . TYR A 1 176 ? 24.227 7.673 -24.013 1.00 70.81 176 TYR A C 1
ATOM 1391 O O . TYR A 1 176 ? 23.562 6.930 -24.734 1.00 70.81 176 TYR A O 1
ATOM 1399 N N . GLY A 1 177 ? 23.657 8.505 -23.138 1.00 78.88 177 GLY A N 1
ATOM 1400 C CA . GLY A 1 177 ? 22.251 8.441 -22.775 1.00 78.88 177 GLY A CA 1
ATOM 1401 C C . GLY A 1 177 ? 21.861 7.166 -22.028 1.00 78.88 177 GLY A C 1
ATOM 1402 O O . GLY A 1 177 ? 22.708 6.361 -21.651 1.00 78.88 177 GLY A O 1
ATOM 1403 N N . VAL A 1 178 ? 20.561 6.985 -21.797 1.00 81.19 178 VAL A N 1
ATOM 1404 C CA . VAL A 1 178 ? 19.993 5.715 -21.321 1.00 81.19 178 VAL A CA 1
ATOM 1405 C C . VAL A 1 178 ? 19.465 4.971 -22.532 1.00 81.19 178 VAL A C 1
ATOM 1407 O O . VAL A 1 178 ? 18.756 5.590 -23.316 1.00 81.19 178 VAL A O 1
ATOM 1410 N N . CYS A 1 179 ? 19.767 3.680 -22.673 1.00 82.75 179 CYS A N 1
ATOM 1411 C CA . CYS A 1 179 ? 19.034 2.785 -23.564 1.00 82.75 179 CYS A CA 1
ATOM 1412 C C . CYS A 1 179 ? 18.156 1.866 -22.715 1.00 82.75 179 CYS A C 1
ATOM 1414 O O . CYS A 1 179 ? 18.647 1.122 -21.864 1.00 82.75 179 CYS A O 1
ATOM 1416 N N . LYS A 1 180 ? 16.843 1.921 -22.943 1.00 84.25 180 LYS A N 1
ATOM 1417 C CA . LYS A 1 180 ? 15.908 0.916 -22.424 1.00 84.25 180 LYS A CA 1
ATOM 1418 C C . LYS A 1 180 ? 15.768 -0.185 -23.459 1.00 84.25 180 LYS A C 1
ATOM 1420 O O . LYS A 1 180 ? 15.293 0.145 -24.530 1.00 84.25 180 LYS A O 1
ATOM 1425 N N . THR A 1 181 ? 16.135 -1.424 -23.140 1.00 81.69 181 THR A N 1
ATOM 1426 C CA . THR A 1 181 ? 15.857 -2.621 -23.951 1.00 81.69 181 THR A CA 1
ATOM 1427 C C . THR A 1 181 ? 14.608 -3.298 -23.406 1.00 81.69 181 THR A C 1
ATOM 1429 O O . THR A 1 181 ? 14.497 -3.499 -22.198 1.00 81.69 181 THR A O 1
ATOM 1432 N N . ARG A 1 182 ? 13.657 -3.617 -24.284 1.00 81.19 182 ARG A N 1
ATOM 1433 C CA . ARG A 1 182 ? 12.385 -4.270 -23.941 1.00 81.19 182 ARG A CA 1
ATOM 1434 C C . ARG A 1 182 ? 12.246 -5.546 -24.736 1.00 81.19 182 ARG A C 1
ATOM 1436 O O . ARG A 1 182 ? 12.642 -5.566 -25.898 1.00 81.19 182 ARG A O 1
ATOM 1443 N N . MET A 1 183 ? 11.623 -6.554 -24.142 1.00 76.94 183 MET A N 1
ATOM 1444 C CA . MET A 1 183 ? 11.381 -7.816 -24.829 1.00 76.94 183 MET A CA 1
ATOM 1445 C C . MET A 1 183 ? 9.903 -8.091 -24.985 1.00 76.94 183 MET A C 1
ATOM 1447 O O . MET A 1 183 ? 9.074 -7.689 -24.163 1.0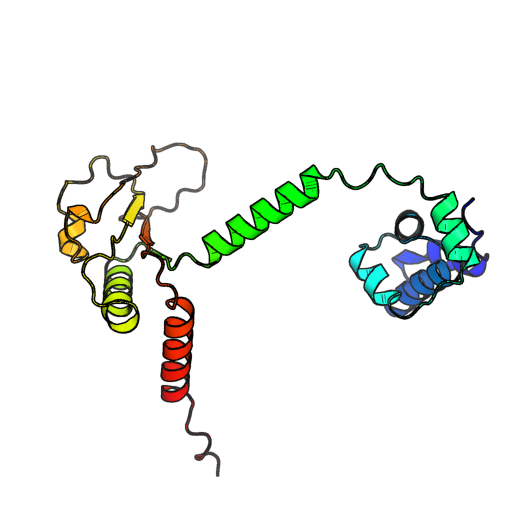0 76.94 183 MET A O 1
ATOM 1451 N N . ARG A 1 184 ? 9.572 -8.726 -26.112 1.00 70.75 184 ARG A N 1
ATOM 1452 C CA . ARG A 1 184 ? 8.201 -9.110 -26.405 1.00 70.75 184 ARG A CA 1
ATOM 1453 C C . ARG A 1 184 ? 7.758 -10.115 -25.348 1.00 70.75 184 ARG A C 1
ATOM 1455 O O . ARG A 1 184 ? 8.518 -10.980 -24.927 1.00 70.75 184 ARG A O 1
ATOM 1462 N N . ARG A 1 185 ? 6.518 -9.960 -24.901 1.00 70.69 185 ARG A N 1
ATOM 1463 C CA . ARG A 1 185 ? 5.915 -10.818 -23.888 1.00 70.69 185 ARG A CA 1
ATOM 1464 C C . ARG A 1 185 ? 5.899 -12.273 -24.369 1.00 70.69 185 ARG A C 1
ATOM 1466 O O . ARG A 1 185 ? 5.168 -12.581 -25.305 1.00 70.69 185 ARG A O 1
ATOM 1473 N N . GLY A 1 186 ? 6.637 -13.138 -23.680 1.00 72.81 186 GLY A N 1
ATOM 1474 C CA . GLY A 1 186 ? 6.386 -14.579 -23.658 1.00 72.81 186 GLY A CA 1
ATOM 1475 C C . GLY A 1 186 ? 5.353 -14.913 -22.580 1.00 72.81 186 GLY A C 1
ATOM 1476 O O . GLY A 1 186 ? 5.281 -14.231 -21.553 1.00 72.81 186 GLY A O 1
ATOM 1477 N N . THR A 1 187 ? 4.529 -15.938 -22.798 1.00 73.31 187 THR A N 1
ATOM 1478 C CA . THR A 1 187 ? 3.541 -16.400 -21.802 1.00 73.31 187 THR A CA 1
ATOM 1479 C C . THR A 1 187 ? 4.218 -16.920 -20.525 1.00 73.31 187 THR A C 1
ATOM 1481 O O . THR A 1 187 ? 3.631 -16.855 -19.449 1.00 73.31 187 THR A O 1
ATOM 1484 N N . ASP A 1 188 ? 5.476 -17.355 -20.627 1.00 81.38 188 ASP A N 1
ATOM 1485 C CA . ASP A 1 188 ? 6.255 -18.038 -19.592 1.00 81.38 188 ASP A CA 1
ATOM 1486 C C . ASP A 1 188 ? 7.513 -17.271 -19.133 1.00 81.38 188 ASP A C 1
ATOM 1488 O O . ASP A 1 188 ? 8.251 -17.764 -18.278 1.00 81.38 188 ASP A O 1
ATOM 1492 N N . ALA A 1 189 ? 7.757 -16.056 -19.643 1.00 78.56 189 ALA A N 1
ATOM 1493 C CA . ALA A 1 189 ? 9.001 -15.322 -19.396 1.00 78.56 189 ALA A CA 1
ATOM 1494 C C . ALA A 1 189 ? 9.299 -15.142 -17.896 1.00 78.56 189 ALA A C 1
ATOM 1496 O O . ALA A 1 189 ? 10.423 -15.356 -17.464 1.00 78.56 189 ALA A O 1
ATOM 1497 N N . TRP A 1 190 ? 8.284 -14.834 -17.086 1.00 80.88 190 TRP A N 1
ATOM 1498 C CA . TRP A 1 190 ? 8.436 -14.708 -15.634 1.00 80.88 190 TRP A CA 1
ATOM 1499 C C . TRP A 1 190 ? 8.886 -16.011 -14.963 1.00 80.88 190 TRP A C 1
ATOM 1501 O O . TRP A 1 190 ? 9.811 -16.004 -14.153 1.00 80.88 190 TRP A O 1
ATOM 1511 N N . TYR A 1 191 ? 8.260 -17.136 -15.319 1.00 83.81 191 TYR A N 1
ATOM 1512 C CA . TYR A 1 191 ? 8.602 -18.438 -14.750 1.00 83.81 191 TYR A CA 1
ATOM 1513 C C . TYR A 1 191 ? 10.033 -18.831 -15.107 1.00 83.81 191 TYR A C 1
ATOM 1515 O O . TYR A 1 191 ? 10.782 -19.229 -14.223 1.00 83.81 191 TYR A O 1
ATOM 1523 N N . ARG A 1 192 ? 10.454 -18.603 -16.357 1.00 84.88 192 ARG A N 1
ATOM 1524 C CA . ARG A 1 192 ? 11.843 -18.823 -16.785 1.00 84.88 192 ARG A CA 1
ATOM 1525 C C . ARG A 1 192 ? 12.841 -17.980 -15.994 1.00 84.88 192 ARG A C 1
ATOM 1527 O O . ARG A 1 192 ? 13.884 -18.494 -15.603 1.00 84.88 192 ARG A O 1
ATOM 1534 N N . THR A 1 193 ? 12.514 -16.714 -15.712 1.00 85.56 193 THR A N 1
ATOM 1535 C CA . THR A 1 193 ? 13.376 -15.846 -14.894 1.00 85.56 193 THR A CA 1
ATOM 1536 C C . THR A 1 193 ? 13.506 -16.411 -13.487 1.00 85.56 193 THR A C 1
ATOM 1538 O O . THR A 1 193 ? 14.618 -16.514 -12.982 1.00 85.56 193 THR A O 1
ATOM 1541 N N . LEU A 1 194 ? 12.392 -16.798 -12.857 1.00 85.38 194 LEU A N 1
ATOM 1542 C CA . LEU A 1 194 ? 12.422 -17.380 -11.517 1.00 85.38 194 LEU A CA 1
ATOM 1543 C C . LEU A 1 194 ? 13.219 -18.686 -11.484 1.00 85.38 194 LEU A C 1
ATOM 1545 O O . LEU A 1 194 ? 14.075 -18.833 -10.621 1.00 85.38 194 LEU A O 1
ATOM 1549 N N . THR A 1 195 ? 13.011 -19.585 -12.448 1.00 88.62 195 THR A N 1
ATOM 1550 C CA . THR A 1 195 ? 13.791 -20.824 -12.568 1.00 88.62 195 THR A CA 1
ATOM 1551 C C . THR A 1 195 ? 15.283 -20.535 -12.708 1.00 88.62 195 THR A C 1
ATOM 1553 O O . THR A 1 195 ? 16.090 -21.166 -12.030 1.00 88.62 195 THR A O 1
ATOM 1556 N N . TRP A 1 196 ? 15.661 -19.555 -13.535 1.00 89.06 196 TRP A N 1
ATOM 1557 C CA . TRP A 1 196 ? 17.057 -19.146 -13.679 1.00 89.06 196 TRP A CA 1
ATOM 1558 C C . TRP A 1 196 ? 17.632 -18.577 -12.373 1.00 89.06 196 TRP A C 1
ATOM 1560 O O . TRP A 1 196 ? 18.720 -18.977 -11.969 1.00 89.06 196 TRP A O 1
ATOM 1570 N N . ILE A 1 197 ? 16.894 -17.705 -11.674 1.00 88.31 197 ILE A N 1
ATOM 1571 C CA . ILE A 1 197 ? 17.313 -17.159 -10.371 1.00 88.31 197 ILE A CA 1
ATOM 1572 C C . ILE A 1 197 ? 17.514 -18.287 -9.358 1.00 88.31 197 ILE A C 1
ATOM 1574 O O . ILE A 1 197 ? 18.534 -18.310 -8.675 1.00 88.31 197 ILE A O 1
ATOM 1578 N N . THR A 1 198 ? 16.576 -19.232 -9.268 1.00 89.44 198 THR A N 1
ATOM 1579 C CA . THR A 1 198 ? 16.681 -20.383 -8.364 1.00 89.44 198 THR A CA 1
ATOM 1580 C C . THR A 1 198 ? 17.893 -21.249 -8.698 1.00 89.44 198 THR A C 1
ATOM 1582 O O . THR A 1 198 ? 18.613 -21.648 -7.787 1.00 89.44 198 THR A O 1
ATOM 1585 N N . ALA A 1 199 ? 18.163 -21.494 -9.984 1.00 90.62 199 ALA A N 1
ATOM 1586 C CA . ALA A 1 199 ? 19.338 -22.247 -10.413 1.00 90.62 199 ALA A CA 1
ATOM 1587 C C . ALA A 1 199 ? 20.648 -21.542 -10.017 1.00 90.62 199 ALA A C 1
ATOM 1589 O O . ALA A 1 199 ? 21.526 -22.174 -9.438 1.00 90.62 199 ALA A O 1
ATOM 1590 N N . ILE A 1 200 ? 20.763 -20.229 -10.250 1.00 89.75 200 ILE A N 1
ATOM 1591 C CA . ILE A 1 200 ? 21.946 -19.451 -9.844 1.00 89.75 200 ILE A CA 1
ATOM 1592 C C . ILE A 1 200 ? 22.097 -19.420 -8.321 1.00 89.75 200 ILE A C 1
ATOM 1594 O O . ILE A 1 200 ? 23.194 -19.633 -7.806 1.00 89.75 200 ILE A O 1
ATOM 1598 N N . ALA A 1 201 ? 21.007 -19.208 -7.584 1.00 89.12 201 ALA A N 1
ATOM 1599 C CA . ALA A 1 201 ? 21.035 -19.218 -6.126 1.00 89.12 201 ALA A CA 1
ATOM 1600 C C . ALA A 1 201 ? 21.527 -20.566 -5.580 1.00 89.12 201 ALA A C 1
ATOM 1602 O O . ALA A 1 201 ? 22.333 -20.582 -4.656 1.00 89.12 201 ALA A O 1
ATOM 1603 N N . ALA A 1 202 ? 21.117 -21.683 -6.188 1.00 89.75 202 ALA A N 1
ATOM 1604 C CA . ALA A 1 202 ? 21.609 -23.009 -5.824 1.00 89.75 202 ALA A CA 1
ATOM 1605 C C . ALA A 1 202 ? 23.109 -23.187 -6.118 1.00 89.75 202 ALA A C 1
ATOM 1607 O O . ALA A 1 202 ? 23.798 -23.831 -5.337 1.00 89.75 202 ALA A O 1
ATOM 1608 N N . THR A 1 203 ? 23.639 -22.589 -7.195 1.00 91.88 203 THR A N 1
ATOM 1609 C CA . THR A 1 203 ? 25.086 -22.647 -7.488 1.00 91.88 203 THR A CA 1
ATOM 1610 C C . THR A 1 203 ? 25.946 -21.819 -6.535 1.00 91.88 203 THR A C 1
ATOM 1612 O O . THR A 1 203 ? 27.141 -22.074 -6.427 1.00 91.88 203 THR A O 1
ATOM 1615 N N . TRP A 1 204 ? 25.372 -20.800 -5.890 1.00 89.62 204 TRP A N 1
ATOM 1616 C CA . TRP A 1 204 ? 26.099 -19.871 -5.014 1.00 89.62 204 TRP A CA 1
ATOM 1617 C C . TRP A 1 204 ? 25.777 -20.057 -3.531 1.00 89.62 204 TRP A C 1
ATOM 1619 O O . TRP A 1 204 ? 26.367 -19.376 -2.693 1.00 89.62 204 TRP A O 1
ATOM 1629 N N . ALA A 1 205 ? 24.844 -20.947 -3.193 1.00 83.38 205 ALA A N 1
ATOM 1630 C CA . ALA A 1 205 ? 24.598 -21.310 -1.811 1.00 83.38 205 ALA A CA 1
ATOM 1631 C C . ALA A 1 205 ? 25.873 -21.978 -1.263 1.00 83.38 205 ALA A C 1
ATOM 1633 O O . ALA A 1 205 ? 26.326 -22.960 -1.855 1.00 83.38 205 ALA A O 1
ATOM 1634 N N . PRO A 1 206 ? 26.483 -21.450 -0.184 1.00 79.56 206 PRO A N 1
ATOM 1635 C CA . PRO A 1 206 ? 27.617 -22.114 0.442 1.00 79.56 206 PRO A CA 1
ATOM 1636 C C . PRO A 1 206 ? 27.177 -23.517 0.851 1.00 79.56 206 PRO A C 1
ATOM 1638 O O . PRO A 1 206 ? 26.068 -23.687 1.363 1.00 79.56 206 PRO A O 1
ATOM 1641 N N . ASP A 1 207 ? 28.026 -24.508 0.584 1.00 79.12 207 ASP A N 1
ATOM 1642 C CA . ASP A 1 207 ? 27.751 -25.893 0.943 1.00 79.12 207 ASP A CA 1
ATOM 1643 C C . ASP A 1 207 ? 27.569 -25.934 2.463 1.00 79.12 207 ASP A C 1
ATOM 1645 O O . ASP A 1 207 ? 28.525 -25.804 3.223 1.00 79.12 207 ASP A O 1
ATOM 1649 N N . SER A 1 208 ? 26.329 -26.033 2.941 1.00 73.31 208 SER A N 1
ATOM 1650 C CA . SER A 1 208 ? 26.010 -25.928 4.370 1.00 73.31 208 SER A CA 1
ATOM 1651 C C . SER A 1 208 ? 26.479 -27.154 5.169 1.00 73.31 208 SER A C 1
ATOM 1653 O O . SER A 1 208 ? 25.999 -27.394 6.271 1.00 73.31 208 SER A O 1
ATOM 1655 N N . ARG A 1 209 ? 27.364 -27.966 4.581 1.00 71.81 209 ARG A N 1
ATOM 1656 C CA . ARG A 1 209 ? 27.932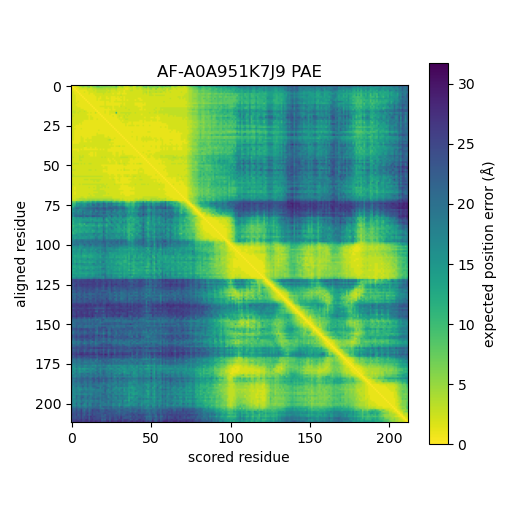 -29.205 5.113 1.00 71.81 209 ARG A CA 1
ATOM 1657 C C . ARG A 1 209 ? 29.373 -29.049 5.612 1.00 71.81 209 ARG A C 1
ATOM 1659 O O . ARG A 1 209 ? 29.944 -30.041 6.034 1.00 71.81 209 ARG A O 1
ATOM 1666 N N . THR A 1 210 ? 29.975 -27.858 5.552 1.00 64.81 210 THR A N 1
ATOM 1667 C CA . THR A 1 210 ? 31.367 -27.619 6.003 1.00 64.81 210 THR A CA 1
ATOM 1668 C C . THR A 1 210 ? 31.504 -26.875 7.333 1.00 64.81 210 THR A C 1
ATOM 1670 O O . THR A 1 210 ? 32.598 -26.437 7.675 1.00 64.81 210 THR A O 1
ATOM 1673 N N . THR A 1 211 ? 30.433 -26.746 8.115 1.00 65.88 211 THR A N 1
ATOM 1674 C CA . THR A 1 211 ? 30.527 -26.342 9.529 1.00 65.88 211 THR A CA 1
ATOM 1675 C C . THR A 1 211 ? 30.450 -27.573 10.425 1.00 65.88 211 THR A C 1
ATOM 1677 O O . THR A 1 211 ? 29.388 -27.836 10.984 1.00 65.88 211 THR A O 1
ATOM 1680 N N . ASP A 1 212 ? 31.564 -28.300 10.514 1.00 64.56 212 ASP A N 1
ATOM 1681 C CA . ASP A 1 212 ? 31.885 -29.249 11.591 1.00 64.56 212 ASP A CA 1
ATOM 1682 C C . ASP A 1 212 ? 33.115 -28.731 12.352 1.00 64.56 212 ASP A C 1
ATOM 1684 O O . ASP A 1 212 ? 34.072 -28.272 11.678 1.00 64.56 212 ASP A O 1
#

Sequence (212 aa):
MRPEAPPELLDAIERWAVLSRSERAEVGRALRRLGWTYGEIREVIAVPKGTLAGWCREIRLTGEQIAAIKRRTVTQRGVPRDTQRKRRAEIVRIQADAREFAVANTDPAALRRFIGWVRVHHDPAPTSSSRCTCTGETTRPRPGSGGRRLMLDAPDFTKTFIKPAGTGHRKNRLPYGVCKTRMRRGTDAWYRTLTWITAIAATWAPDSRTTD

Secondary structure (DSSP, 8-state):
-PPPPPHHHHHHHHTTTT--HHHHHHHHHHHHHTT--HHHHHHHS---HHHHHHHTTT-PPPHHHHHHHHHHS---S-S-HHHHHHHHHHHHHHHHHHT--EEEES-HHHHHHHHHHHHHHT--STT-----EEE-S-S---TTHHHHHHT--GGG------PPTTSSS-----TT-EEEEE----SSHHHHHHHHHHHHHHHHS--TT---

Radius of gyration: 29.05 Å; Cα contacts (8 Å, |Δi|>4): 186; chains: 1; bounding box: 60×52×70 Å